Protein AF-0000000077519456 (afdb_homodimer)

InterPro domains:
  IPR002125 Cytidine and deoxycytidylate deaminase domain [PF00383] (2-98)
  IPR002125 Cytidine and deoxycytidylate deaminase domain [PS51747] (1-120)
  IPR016193 Cytidine deaminase-like [SSF53927] (2-122)

Radius of gyration: 18.39 Å; Cα contacts (8 Å, |Δi|>4): 772; chains: 2; bounding box: 43×50×37 Å

Solvent-accessible surface area (backbone atoms only — not comparable to full-atom values): 14910 Å² total; per-residue (Å²): 110,70,55,45,52,50,4,30,51,35,4,36,50,18,38,73,72,56,23,26,57,53,29,6,9,26,30,30,41,90,90,36,80,64,25,58,19,30,11,32,25,61,70,64,20,22,53,62,30,36,11,56,44,34,8,50,41,43,29,16,57,72,71,70,28,40,54,36,69,73,21,34,36,25,27,27,39,47,67,49,56,26,41,46,33,40,41,59,58,20,40,38,40,28,39,36,18,36,35,48,58,69,61,41,32,74,76,59,48,62,52,61,66,56,49,55,40,70,64,64,74,62,57,55,96,76,30,46,54,44,86,51,69,57,87,71,51,58,47,22,53,54,52,49,71,67,40,86,83,63,80,89,114,110,69,56,43,51,50,4,31,50,35,3,36,50,17,39,73,73,58,23,27,57,52,29,6,8,27,29,33,40,89,92,35,80,64,24,57,18,30,13,32,25,61,69,63,20,22,54,62,31,37,12,58,44,34,8,50,42,43,28,15,55,72,70,70,29,40,54,35,70,75,22,34,35,23,27,27,39,46,66,49,56,27,41,45,32,39,41,58,58,21,40,41,40,28,40,35,17,36,36,49,57,67,62,39,32,75,76,60,47,63,51,62,66,56,49,55,40,68,65,66,74,60,57,56,98,76,31,45,54,45,86,51,70,58,87,71,48,59,46,22,53,54,53,49,72,66,40,85,83,62,80,87,113

Nearest PDB structures (foldseek):
  1tiy-assembly1_A  TM=9.697E-01  e=4.147E-21  Bacillus subtilis
  5jfy-assembly1_B  TM=9.689E-01  e=1.616E-14  Brassica oleracea var. capitata
  7dbf-assembly1_D  TM=7.715E-01  e=8.989E-17  Arabidopsis thaliana
  7w1q-assembly1_D  TM=7.715E-01  e=1.636E-16  Arabidopsis thaliana
  7dqn-assembly1_A  TM=7.685E-01  e=2.608E-16  Arabidopsis thaliana

Foldseek 3Di:
DVQLVVQQVQLVVCVVVVQDHRKKKFKDAPRHTQFIFAQRCVVVVNPLRHRLLVNLVSSCVSVVHQADARMEMRMAEDDAPSSVVSCVSNVHPYYHYHHYLVVVVVVPDHRVVVVVCVVPPADDPVDHDDDDDDPPSCVVVVCQVPDPPDDDD/DVQLVVQQVQLVVCVVVVQDHRKKKFKDAPRHTQFIFAQRCVVVVNPLRHRLLVNLVSSCVSVVHQADARMEMEMAEDDAPSSVVSCVSNVHPYYHYHHYLVVVVVVPDHRVVVVVCVVPPADDPVDHDDDDDDPPSCVVVVCQVPDPPDDDD

pLDDT: mean 97.05, std 2.7, range [87.44, 98.94]

Secondary structure (DSSP, 8-state):
-HHHHHHHHHHHHHHHHTSSSS-EEEEEETTEEEEEEE--HHHHT-TT--HHHHHHHHHHHHHT-S--TTEEEEEEEPPPHHHHHHHHHTT-SEEEEEE-HHHHHHTT---HHHHHHHHS----SS-EEEE---TTTTHHHHHHHH-TT----/-HHHHHHHHHHHHHHHHTSSSS-EEEEEETTEEEEEEE--HHHHT-TT--HHHHHHHHHHHHHT-S--TTEEEEEEEPPPHHHHHHHHHTT-SEEEEEE-HHHHHHTT---HHHHHHHHS----SS-EEEE---TTTTHHHHHHHH-TT----

Organism: NCBI:txid2777116

Sequence (306 aa):
MEWMKMAVEEACKGVGCGDGGPFGAVVVKDGKVVATGHNMVLITNDPTAHAEVTAIRNACKVLGKFELVGCQLYTSCYPCPMCMGASLWARLDAIYYAATAQQAAEVGFDDAAFHQFLKDPKSDNLRKLEHLPVDNYLEPFQQWDKKADKIPYMEWMKMAVEEACKGVGCGDGGPFGAVVVKDGKVVATGHNMVLITNDPTAHAEVTAIRNACKVLGKFELVGCQLYTSCYPCPMCMGASLWARLDAIYYAATAQQAAEVGFDDAAFHQFLKDPKSDNLRKLEHLPVDNYLEPFQQWDKKADKIPY

Structure (mmCIF, N/CA/C/O backbone):
data_AF-0000000077519456-model_v1
#
loop_
_entity.id
_entity.type
_entity.pdbx_description
1 polymer 'CMP/dCMP-type deaminase domain-containing protein'
#
loop_
_atom_site.group_PDB
_atom_site.id
_atom_site.type_symbol
_atom_site.label_atom_id
_atom_site.label_alt_id
_atom_site.label_comp_id
_atom_site.label_asym_id
_atom_site.label_entity_id
_atom_site.label_seq_id
_atom_site.pdbx_PDB_ins_code
_atom_site.Cartn_x
_atom_site.Cartn_y
_atom_site.Cartn_z
_atom_site.occupancy
_atom_site.B_iso_or_equiv
_atom_site.auth_seq_id
_atom_site.auth_comp_id
_atom_site.auth_asym_id
_atom_site.auth_atom_id
_atom_site.pdbx_PDB_model_num
ATOM 1 N N . MET A 1 1 ? -13.523 20.781 8.062 1 87.44 1 MET A N 1
ATOM 2 C CA . MET A 1 1 ? -12.281 21.438 8.453 1 87.44 1 MET A CA 1
ATOM 3 C C . MET A 1 1 ? -11.703 20.797 9.711 1 87.44 1 MET A C 1
ATOM 5 O O . MET A 1 1 ? -10.492 20.594 9.797 1 87.44 1 MET A O 1
ATOM 9 N N . GLU A 1 2 ? -12.531 20.344 10.531 1 96 2 GLU A N 1
ATOM 10 C CA . GLU A 1 2 ? -12.086 19.812 11.812 1 96 2 GLU A CA 1
ATOM 11 C C . GLU A 1 2 ? -11.312 18.5 11.625 1 96 2 GLU A C 1
ATOM 13 O O . GLU A 1 2 ? -10.32 18.266 12.32 1 96 2 GLU A O 1
ATOM 18 N N . TRP A 1 3 ? -11.719 17.75 10.633 1 98.38 3 TRP A N 1
ATOM 19 C CA . TRP A 1 3 ? -11.086 16.438 10.453 1 98.38 3 TRP A CA 1
ATOM 20 C C . TRP A 1 3 ? -9.695 16.594 9.844 1 98.38 3 TRP A C 1
ATOM 22 O O . TRP A 1 3 ? -8.781 15.844 10.188 1 98.38 3 TRP A O 1
ATOM 32 N N . MET A 1 4 ? -9.57 17.609 8.961 1 98.75 4 MET A N 1
ATOM 33 C CA . MET A 1 4 ? -8.25 17.859 8.391 1 98.75 4 MET A CA 1
ATOM 34 C C . MET A 1 4 ? -7.289 18.375 9.461 1 98.75 4 MET A C 1
ATOM 36 O O . MET A 1 4 ? -6.113 18 9.477 1 98.75 4 MET A O 1
ATOM 40 N N . LYS A 1 5 ? -7.781 19.203 10.336 1 98.69 5 LYS A N 1
ATOM 41 C CA . LYS A 1 5 ? -6.949 19.656 11.445 1 98.69 5 LYS A CA 1
ATOM 42 C C . LYS A 1 5 ? -6.477 18.484 12.297 1 98.69 5 LYS A C 1
ATOM 44 O O . LYS A 1 5 ? -5.332 18.453 12.758 1 98.69 5 LYS A O 1
ATOM 49 N N . MET A 1 6 ? -7.379 17.516 12.484 1 98.75 6 MET A N 1
ATOM 50 C CA . MET A 1 6 ? -7.031 16.312 13.234 1 98.75 6 MET A CA 1
ATOM 51 C C . MET A 1 6 ? -5.941 15.516 12.523 1 98.75 6 MET A C 1
ATOM 53 O O . MET A 1 6 ? -5.035 14.977 13.164 1 98.75 6 MET A O 1
ATOM 57 N N . ALA A 1 7 ? -6.051 15.406 11.195 1 98.88 7 ALA A N 1
ATOM 58 C CA . ALA A 1 7 ? -5.023 14.727 10.414 1 98.88 7 ALA A CA 1
ATOM 59 C C . ALA A 1 7 ? -3.672 15.414 10.562 1 98.88 7 ALA A C 1
ATOM 61 O O . ALA A 1 7 ? -2.646 14.75 10.734 1 98.88 7 ALA A O 1
ATOM 62 N N . VAL A 1 8 ? -3.67 16.734 10.531 1 98.88 8 VAL A N 1
ATOM 63 C CA . VAL A 1 8 ? -2.449 17.531 10.664 1 98.88 8 VAL A CA 1
ATOM 64 C C . VAL A 1 8 ? -1.859 17.328 12.062 1 98.88 8 VAL A C 1
ATOM 66 O O . VAL A 1 8 ? -0.649 17.141 12.211 1 98.88 8 VAL A O 1
ATOM 69 N N . GLU A 1 9 ? -2.695 17.344 13.07 1 98.75 9 GLU A N 1
ATOM 70 C CA . GLU A 1 9 ? -2.242 17.109 14.438 1 98.75 9 GLU A CA 1
ATOM 71 C C . GLU A 1 9 ? -1.653 15.703 14.586 1 98.75 9 GLU A C 1
ATOM 73 O O . GLU A 1 9 ? -0.659 15.516 15.289 1 98.75 9 GLU A O 1
ATOM 78 N N . GLU A 1 10 ? -2.287 14.727 13.977 1 98.81 10 GLU A N 1
ATOM 79 C CA . GLU A 1 10 ? -1.785 13.352 13.984 1 98.81 10 GLU A CA 1
ATOM 80 C C . GLU A 1 10 ? -0.396 13.273 13.359 1 98.81 10 GLU A C 1
ATOM 82 O O . GLU A 1 10 ? 0.468 12.539 13.844 1 98.81 10 GLU A O 1
ATOM 87 N N . ALA A 1 11 ? -0.174 13.969 12.266 1 98.88 11 ALA A N 1
ATOM 88 C CA . ALA A 1 11 ? 1.136 14.031 11.617 1 98.88 11 ALA A CA 1
ATOM 89 C C . ALA A 1 11 ? 2.191 14.578 12.578 1 98.88 11 ALA A C 1
ATOM 91 O O . ALA A 1 11 ? 3.291 14.031 12.68 1 98.88 11 ALA A O 1
ATOM 92 N N . CYS A 1 12 ? 1.812 15.641 13.25 1 98.75 12 CYS A N 1
ATOM 93 C CA . CYS A 1 12 ? 2.727 16.25 14.203 1 98.75 12 CYS A CA 1
ATOM 94 C C . CYS A 1 12 ? 3.066 15.273 15.328 1 98.75 12 CYS A C 1
ATOM 96 O O . CYS A 1 12 ? 4.223 15.18 15.742 1 98.75 12 CYS A O 1
ATOM 98 N N . LYS A 1 13 ? 2.072 14.562 15.797 1 98.62 13 LYS A N 1
ATOM 99 C CA . LYS A 1 13 ? 2.281 13.555 16.844 1 98.62 13 LYS A CA 1
ATOM 100 C C . LYS A 1 13 ? 3.291 12.5 16.391 1 98.62 13 LYS A C 1
ATOM 102 O O . LYS A 1 13 ? 4.176 12.117 17.156 1 98.62 13 LYS A O 1
ATOM 107 N N . GLY A 1 14 ? 3.16 11.992 15.18 1 98.31 14 GLY A N 1
ATOM 108 C CA . GLY A 1 14 ? 4.074 10.992 14.641 1 98.31 14 GLY A CA 1
ATOM 109 C C . GLY A 1 14 ? 5.516 11.469 14.594 1 98.31 14 GLY A C 1
ATOM 110 O O . GLY A 1 14 ? 6.43 10.734 14.969 1 98.31 14 GLY A O 1
ATOM 111 N N . VAL A 1 15 ? 5.711 12.719 14.164 1 98.12 15 VAL A N 1
ATOM 112 C CA . VAL A 1 15 ? 7.047 13.305 14.125 1 98.12 15 VAL A CA 1
ATOM 113 C C . VAL A 1 15 ? 7.602 13.414 15.539 1 98.12 15 VAL A C 1
ATOM 115 O O . VAL A 1 15 ? 8.75 13.039 15.797 1 98.12 15 VAL A O 1
ATOM 118 N N . GLY A 1 16 ? 6.789 13.883 16.391 1 97.5 16 GLY A N 1
ATOM 119 C CA . GLY A 1 16 ? 7.211 14.102 17.766 1 97.5 16 GLY A CA 1
ATOM 120 C C . GLY A 1 16 ? 7.66 12.828 18.469 1 97.5 16 GLY A C 1
ATOM 121 O O . GLY A 1 16 ? 8.641 12.844 19.219 1 97.5 16 GLY A O 1
ATOM 122 N N . CYS A 1 17 ? 7.059 11.703 18.219 1 96.94 17 CYS A N 1
ATOM 123 C CA . CYS A 1 17 ? 7.359 10.445 18.891 1 96.94 17 CYS A CA 1
ATOM 124 C C . CYS A 1 17 ? 8.414 9.656 18.125 1 96.94 17 CYS A C 1
ATOM 126 O O . CYS A 1 17 ? 8.898 8.633 18.609 1 96.94 17 CYS A O 1
ATOM 128 N N . GLY A 1 18 ? 8.75 10.148 16.953 1 97.38 18 GLY A N 1
ATOM 129 C CA . GLY A 1 18 ? 9.789 9.492 16.172 1 97.38 18 GLY A CA 1
ATOM 130 C C . GLY A 1 18 ? 9.297 8.266 15.438 1 97.38 18 GLY A C 1
ATOM 131 O O . GLY A 1 18 ? 10.078 7.375 15.102 1 97.38 18 GLY A O 1
ATOM 132 N N . ASP A 1 19 ? 8.008 8.148 15.164 1 98.31 19 ASP A N 1
ATOM 133 C CA . ASP A 1 19 ? 7.41 6.969 14.555 1 98.31 19 ASP A CA 1
ATOM 134 C C . ASP A 1 19 ? 7.691 6.926 13.055 1 98.31 19 ASP A C 1
ATOM 136 O O . ASP A 1 19 ? 7.75 5.848 12.461 1 98.31 19 ASP A O 1
ATOM 140 N N . GLY A 1 20 ? 7.859 8.094 12.438 1 98 20 GLY A N 1
ATOM 141 C CA . GLY A 1 20 ? 8.07 8.172 11 1 98 20 GLY A CA 1
ATOM 142 C C . GLY A 1 20 ? 7.965 9.586 10.453 1 98 20 GLY A C 1
ATOM 143 O O . GLY A 1 20 ? 8.07 10.555 11.211 1 98 20 GLY A O 1
ATOM 144 N N . GLY A 1 21 ? 7.82 9.75 9.156 1 97.81 21 GLY A N 1
ATOM 145 C CA . GLY A 1 21 ? 7.742 11.039 8.484 1 97.81 21 GLY A CA 1
ATOM 146 C C . GLY A 1 21 ? 6.516 11.844 8.875 1 97.81 21 GLY A C 1
ATOM 147 O O . GLY A 1 21 ? 5.656 11.359 9.609 1 97.81 21 GLY A O 1
ATOM 148 N N . PRO A 1 22 ? 6.41 13.047 8.352 1 98.75 22 PRO A N 1
ATOM 149 C CA . PRO A 1 22 ? 5.445 14.047 8.82 1 98.75 22 PRO A CA 1
ATOM 150 C C . PRO A 1 22 ? 4.094 13.93 8.117 1 98.75 22 PRO A C 1
ATOM 152 O O . PRO A 1 22 ? 3.646 14.891 7.477 1 98.75 22 PRO A O 1
ATOM 155 N N . PHE A 1 23 ? 3.449 12.883 8.297 1 98.88 23 PHE A N 1
ATOM 156 C CA . PHE A 1 23 ? 2.18 12.633 7.625 1 98.88 23 PHE A CA 1
ATOM 157 C C . PHE A 1 23 ? 1.163 12.039 8.594 1 98.88 23 PHE A C 1
ATOM 159 O O . PHE A 1 23 ? 1.514 11.211 9.438 1 98.88 23 PHE A O 1
ATOM 166 N N . GLY A 1 24 ? -0.049 12.438 8.523 1 98.94 24 GLY A N 1
ATOM 167 C CA . GLY A 1 24 ? -1.173 11.953 9.312 1 98.94 24 GLY A CA 1
ATOM 168 C C . GLY A 1 24 ? -2.463 11.859 8.516 1 98.94 24 GLY A C 1
ATOM 169 O O . GLY A 1 24 ? -2.588 12.469 7.457 1 98.94 24 GLY A O 1
ATOM 170 N N . ALA A 1 25 ? -3.41 11.031 9.008 1 98.94 25 ALA A N 1
ATOM 171 C CA . ALA A 1 25 ? -4.672 10.82 8.297 1 98.94 25 ALA A CA 1
ATOM 172 C C . ALA A 1 25 ? -5.785 10.438 9.273 1 98.94 25 ALA A C 1
ATOM 174 O O . ALA A 1 25 ? -5.516 9.977 10.383 1 98.94 25 ALA A O 1
ATOM 175 N N . VAL A 1 26 ? -7.008 10.633 8.828 1 98.94 26 VAL A N 1
ATOM 176 C CA . VAL A 1 26 ? -8.211 10.32 9.594 1 98.94 26 VAL A CA 1
ATOM 177 C C . VAL A 1 26 ? -9.266 9.711 8.672 1 98.94 26 VAL A C 1
ATOM 179 O O . VAL A 1 26 ? -9.461 10.172 7.547 1 98.94 26 VAL A O 1
ATOM 182 N N . VAL A 1 27 ? -9.859 8.664 9.078 1 98.94 27 VAL A N 1
ATOM 183 C CA . VAL A 1 27 ? -11.008 8.086 8.383 1 98.94 27 VAL A CA 1
ATOM 184 C C . VAL A 1 27 ? -12.289 8.438 9.125 1 98.94 27 VAL A C 1
ATOM 186 O O . VAL A 1 27 ? -12.398 8.227 10.336 1 98.94 27 VAL A O 1
ATOM 189 N N . VAL A 1 28 ? -13.234 8.969 8.398 1 98.94 28 VAL A N 1
ATOM 190 C CA . VAL A 1 28 ? -14.484 9.438 8.969 1 98.94 28 VAL A CA 1
ATOM 191 C C . VAL A 1 28 ? -15.656 8.719 8.305 1 98.94 28 VAL A C 1
ATOM 193 O O . VAL A 1 28 ? -15.633 8.453 7.102 1 98.94 28 VAL A O 1
ATOM 196 N N . LYS A 1 29 ? -16.688 8.352 9.023 1 98.62 29 LYS A N 1
ATOM 197 C CA . LYS A 1 29 ? -17.953 7.785 8.539 1 98.62 29 LYS A CA 1
ATOM 198 C C . LYS A 1 29 ? -19.156 8.43 9.219 1 98.62 29 LYS A C 1
ATOM 200 O O . LYS A 1 29 ? -19.219 8.492 10.453 1 98.62 29 LYS A O 1
ATOM 205 N N . ASP A 1 30 ? -19.984 8.922 8.492 1 97.56 30 ASP A N 1
ATOM 206 C CA . ASP A 1 30 ? -21.219 9.5 9.008 1 97.56 30 ASP A CA 1
ATOM 207 C C . ASP A 1 30 ? -20.938 10.57 10.055 1 97.56 30 ASP A C 1
ATOM 209 O O . ASP A 1 30 ? -21.547 10.578 11.133 1 97.56 30 ASP A O 1
ATOM 213 N N . GLY A 1 31 ? -19.953 11.32 9.797 1 97.19 31 GLY A N 1
ATOM 214 C CA . GLY A 1 31 ? -19.641 12.461 10.633 1 97.19 31 GLY A CA 1
ATOM 215 C C . GLY A 1 31 ? -18.906 12.094 11.898 1 97.19 31 GLY A C 1
ATOM 216 O O . GLY A 1 31 ? -18.734 12.922 12.797 1 97.19 31 GLY A O 1
ATOM 217 N N . LYS A 1 32 ? -18.422 10.859 11.977 1 98.31 32 LYS A N 1
ATOM 218 C CA . LYS A 1 32 ? -17.672 10.398 13.148 1 98.31 32 LYS A CA 1
ATOM 219 C C . LYS A 1 32 ? -16.312 9.828 12.742 1 98.31 32 LYS A C 1
ATOM 221 O O . LYS A 1 32 ? -16.203 9.148 11.719 1 98.31 32 LYS A O 1
ATOM 226 N N . VAL A 1 33 ? -15.406 10.102 13.602 1 98.81 33 VAL A N 1
ATOM 227 C CA . VAL A 1 33 ? -14.086 9.523 13.375 1 98.81 33 VAL A CA 1
ATOM 228 C C . VAL A 1 33 ? -14.133 8.023 13.625 1 98.81 33 VAL A C 1
ATOM 230 O O . VAL A 1 33 ? -14.555 7.574 14.695 1 98.81 33 VAL A O 1
ATOM 233 N N . VAL A 1 34 ? -13.719 7.262 12.625 1 98.88 34 VAL A N 1
ATOM 234 C CA . VAL A 1 34 ? -13.602 5.816 12.789 1 98.88 34 VAL A CA 1
ATOM 235 C C . VAL A 1 34 ? -12.211 5.465 13.312 1 98.88 34 VAL A C 1
ATOM 237 O O . VAL A 1 34 ? -12.078 4.672 14.25 1 98.88 34 VAL A O 1
ATOM 240 N N . ALA A 1 35 ? -11.164 6.094 12.711 1 98.94 35 ALA A N 1
ATOM 241 C CA . ALA A 1 35 ? -9.789 5.836 13.117 1 98.94 35 ALA A CA 1
ATOM 242 C C . ALA A 1 35 ? -8.852 6.934 12.617 1 98.94 35 ALA A C 1
ATOM 244 O O . ALA A 1 35 ? -9.188 7.668 11.688 1 98.94 35 ALA A O 1
ATOM 245 N N . THR A 1 36 ? -7.762 7.074 13.242 1 98.88 36 THR A N 1
ATOM 246 C CA . THR A 1 36 ? -6.656 7.93 12.828 1 98.88 36 THR A CA 1
ATOM 247 C C . THR A 1 36 ? -5.398 7.098 12.578 1 98.88 36 THR A C 1
ATOM 249 O O . THR A 1 36 ? -5.336 5.926 12.961 1 98.88 36 THR A O 1
ATOM 252 N N . GLY A 1 37 ? -4.477 7.625 11.898 1 98.88 37 GLY A N 1
ATOM 253 C CA . GLY A 1 37 ? -3.166 7.031 11.672 1 98.88 37 GLY A CA 1
ATOM 254 C C . GLY A 1 37 ? -2.119 8.047 11.242 1 98.88 37 GLY A C 1
ATOM 255 O O . GLY A 1 37 ? -2.436 9.023 10.562 1 98.88 37 GLY A O 1
ATOM 256 N N . HIS A 1 38 ? -0.932 7.855 11.75 1 98.94 38 HIS A N 1
ATOM 257 C CA . HIS A 1 38 ? 0.209 8.609 11.234 1 98.94 38 HIS A CA 1
ATOM 258 C C . HIS A 1 38 ? 1.303 7.676 10.727 1 98.94 38 HIS A C 1
ATOM 260 O O . HIS A 1 38 ? 1.181 6.453 10.836 1 98.94 38 HIS A O 1
ATOM 266 N N . ASN A 1 39 ? 2.25 8.273 10.008 1 98.81 39 ASN A N 1
ATOM 267 C CA . ASN A 1 39 ? 3.359 7.5 9.461 1 98.81 39 ASN A CA 1
ATOM 268 C C . ASN A 1 39 ? 4.066 6.691 10.547 1 98.81 39 ASN A C 1
ATOM 270 O O . ASN A 1 39 ? 4.465 7.242 11.578 1 98.81 39 ASN A O 1
ATOM 274 N N . MET A 1 40 ? 4.199 5.383 10.305 1 98.81 40 MET A N 1
ATOM 275 C CA . MET A 1 40 ? 4.758 4.461 11.297 1 98.81 40 MET A CA 1
ATOM 276 C C . MET A 1 40 ? 5.977 3.736 10.734 1 98.81 40 MET A C 1
ATOM 278 O O . MET A 1 40 ? 6.41 2.725 11.289 1 98.81 40 MET A O 1
ATOM 282 N N . VAL A 1 41 ? 6.551 4.168 9.688 1 98.69 41 VAL A N 1
ATOM 283 C CA . VAL A 1 41 ? 7.586 3.479 8.922 1 98.69 41 VAL A CA 1
ATOM 284 C C . VAL A 1 41 ? 8.773 3.164 9.828 1 98.69 41 VAL A C 1
ATOM 286 O O . VAL A 1 41 ? 9.258 2.031 9.859 1 98.69 41 VAL A O 1
ATOM 289 N N . LEU A 1 42 ? 9.211 4.117 10.586 1 98.19 42 LEU A N 1
ATOM 290 C CA . LEU A 1 42 ? 10.453 3.967 11.336 1 98.19 42 LEU A CA 1
ATOM 291 C C . LEU A 1 42 ? 10.25 3.047 12.539 1 98.19 42 LEU A C 1
ATOM 293 O O . LEU A 1 42 ? 11.062 2.15 12.781 1 98.19 42 LEU A O 1
ATOM 297 N N . ILE A 1 43 ? 9.164 3.172 13.242 1 98.31 43 ILE A N 1
ATOM 298 C CA . ILE A 1 43 ? 8.984 2.424 14.484 1 98.31 43 ILE A CA 1
ATOM 299 C C . ILE A 1 43 ? 8.641 0.971 14.164 1 98.31 43 ILE A C 1
ATOM 301 O O . ILE A 1 43 ? 8.93 0.071 14.961 1 98.31 43 ILE A O 1
ATOM 305 N N . THR A 1 44 ? 8.07 0.675 12.984 1 98.44 44 THR A N 1
ATOM 306 C CA . THR A 1 44 ? 7.621 -0.679 12.68 1 98.44 44 THR A CA 1
ATOM 307 C C . THR A 1 44 ? 8.555 -1.347 11.68 1 98.44 44 THR A C 1
ATOM 309 O O . THR A 1 44 ? 8.383 -2.521 11.344 1 98.44 44 THR A O 1
ATOM 312 N N . ASN A 1 45 ? 9.523 -0.588 11.117 1 98.31 45 ASN A N 1
ATOM 313 C CA . ASN A 1 45 ? 10.344 -1.066 10 1 98.31 45 ASN A CA 1
ATOM 314 C C . ASN A 1 45 ? 9.477 -1.554 8.844 1 98.31 45 ASN A C 1
ATOM 316 O O . ASN A 1 45 ? 9.703 -2.643 8.312 1 98.31 45 ASN A O 1
ATOM 320 N N . ASP A 1 46 ? 8.445 -0.851 8.531 1 98.75 46 ASP A N 1
ATOM 321 C CA . ASP A 1 46 ? 7.488 -1.176 7.473 1 98.75 46 ASP A CA 1
ATOM 322 C C . ASP A 1 46 ? 7.359 -0.026 6.477 1 98.75 46 ASP A C 1
ATOM 324 O O . ASP A 1 46 ? 6.688 0.969 6.75 1 98.75 46 ASP A O 1
ATOM 328 N N . PRO A 1 47 ? 7.965 -0.156 5.305 1 98.69 47 PRO A N 1
ATOM 329 C CA . PRO A 1 47 ? 7.941 0.945 4.34 1 98.69 47 PRO A CA 1
ATOM 330 C C . PRO A 1 47 ? 6.535 1.24 3.818 1 98.69 47 PRO A C 1
ATOM 332 O O . PRO A 1 47 ? 6.32 2.252 3.146 1 98.69 47 PRO A O 1
ATOM 335 N N . THR A 1 48 ? 5.535 0.39 4.176 1 98.75 48 THR A N 1
ATOM 336 C CA . THR A 1 48 ? 4.18 0.589 3.68 1 98.75 48 THR A CA 1
ATOM 337 C C . THR A 1 48 ? 3.32 1.303 4.719 1 98.75 48 THR A C 1
ATOM 339 O O . THR A 1 48 ? 2.199 1.724 4.426 1 98.75 48 THR A O 1
ATOM 342 N N . ALA A 1 49 ? 3.854 1.485 5.898 1 98.81 49 ALA A N 1
ATOM 343 C CA . ALA A 1 49 ? 3.051 2.016 7 1 98.81 49 ALA A CA 1
ATOM 344 C C . ALA A 1 49 ? 2.977 3.539 6.938 1 98.81 49 ALA A C 1
ATOM 346 O O . ALA A 1 49 ? 3.273 4.223 7.922 1 98.81 49 ALA A O 1
ATOM 347 N N . HIS A 1 50 ? 2.596 4.027 5.773 1 98.88 50 HIS A N 1
ATOM 348 C CA . HIS A 1 50 ? 2.291 5.449 5.633 1 98.88 50 HIS A CA 1
ATOM 349 C C . HIS A 1 50 ? 1.035 5.82 6.414 1 98.88 50 HIS A C 1
ATOM 351 O O . HIS A 1 50 ? 0.282 4.941 6.844 1 98.88 50 HIS A O 1
ATOM 357 N N . ALA A 1 51 ? 0.833 7.086 6.586 1 98.94 51 ALA A N 1
ATOM 358 C CA . ALA A 1 51 ? -0.277 7.586 7.395 1 98.94 51 ALA A CA 1
ATOM 359 C C . ALA A 1 51 ? -1.612 7.062 6.871 1 98.94 51 ALA A C 1
ATOM 361 O O . ALA A 1 51 ? -2.441 6.582 7.648 1 98.94 51 ALA A O 1
ATOM 362 N N . GLU A 1 52 ? -1.86 7.172 5.52 1 98.94 52 GLU A N 1
ATOM 363 C CA . GLU A 1 52 ? -3.115 6.73 4.918 1 98.94 52 GLU A CA 1
ATOM 364 C C . GLU A 1 52 ? -3.318 5.23 5.105 1 98.94 52 GLU A C 1
ATOM 366 O O . GLU A 1 52 ? -4.406 4.789 5.48 1 98.94 52 GLU A O 1
ATOM 371 N N . VAL A 1 53 ? -2.26 4.453 4.855 1 98.94 53 VAL A N 1
ATOM 372 C CA . VAL A 1 53 ? -2.324 3.006 5.008 1 98.94 53 VAL A CA 1
ATOM 373 C C . VAL A 1 53 ? -2.633 2.654 6.461 1 98.94 53 VAL A C 1
ATOM 375 O O . VAL A 1 53 ? -3.5 1.82 6.734 1 98.94 53 VAL A O 1
ATOM 378 N N . THR A 1 54 ? -1.961 3.307 7.379 1 98.94 54 THR A N 1
ATOM 379 C CA . THR A 1 54 ? -2.172 3.072 8.805 1 98.94 54 THR A CA 1
ATOM 380 C C . THR A 1 54 ? -3.609 3.396 9.195 1 98.94 54 THR A C 1
ATOM 382 O O . THR A 1 54 ? -4.262 2.609 9.891 1 98.94 54 THR A O 1
ATOM 385 N N . ALA A 1 55 ? -4.121 4.523 8.797 1 98.94 55 ALA A N 1
ATOM 386 C CA . ALA A 1 55 ? -5.488 4.926 9.117 1 98.94 55 ALA A CA 1
ATOM 387 C C . ALA A 1 55 ? -6.5 3.949 8.531 1 98.94 55 ALA A C 1
ATOM 389 O O . ALA A 1 55 ? -7.48 3.59 9.188 1 98.94 55 ALA A O 1
ATOM 390 N N . ILE A 1 56 ? -6.27 3.535 7.297 1 98.94 56 ILE A N 1
ATOM 391 C CA . ILE A 1 56 ? -7.156 2.596 6.617 1 98.94 56 ILE A CA 1
ATOM 392 C C . ILE A 1 56 ? -7.176 1.269 7.375 1 98.94 56 ILE A C 1
ATOM 394 O O . ILE A 1 56 ? -8.242 0.727 7.66 1 98.94 56 ILE A O 1
ATOM 398 N N . ARG A 1 57 ? -5.988 0.748 7.738 1 98.88 57 ARG A N 1
ATOM 399 C CA . ARG A 1 57 ? -5.895 -0.507 8.477 1 98.88 57 ARG A CA 1
ATOM 400 C C . ARG A 1 57 ? -6.609 -0.404 9.82 1 98.88 57 ARG A C 1
ATOM 402 O O . ARG A 1 57 ? -7.355 -1.307 10.203 1 98.88 57 ARG A O 1
ATOM 409 N N . ASN A 1 58 ? -6.402 0.684 10.484 1 98.94 58 ASN A N 1
ATOM 410 C CA . ASN A 1 58 ? -7.051 0.9 11.773 1 98.94 58 ASN A CA 1
ATOM 411 C C . ASN A 1 58 ? -8.57 0.959 11.633 1 98.94 58 ASN A C 1
ATOM 413 O O . ASN A 1 58 ? -9.297 0.383 12.445 1 98.94 58 ASN A O 1
ATOM 417 N N . ALA A 1 59 ? -9.07 1.656 10.633 1 98.94 59 ALA A N 1
ATOM 418 C CA . ALA A 1 59 ? -10.508 1.785 10.414 1 98.94 59 ALA A CA 1
ATOM 419 C C . ALA A 1 59 ? -11.133 0.432 10.086 1 98.94 59 ALA A C 1
ATOM 421 O O . ALA A 1 59 ? -12.203 0.099 10.602 1 98.94 59 ALA A O 1
ATOM 422 N N . CYS A 1 60 ? -10.461 -0.339 9.234 1 98.88 60 CYS A N 1
ATOM 423 C CA . CYS A 1 60 ? -10.945 -1.665 8.875 1 98.88 60 CYS A CA 1
ATOM 424 C C . CYS A 1 60 ? -11.023 -2.57 10.094 1 98.88 60 CYS A C 1
ATOM 426 O O . CYS A 1 60 ? -11.969 -3.352 10.242 1 98.88 60 CYS A O 1
ATOM 428 N N . LYS A 1 61 ? -10 -2.432 10.945 1 98.62 61 LYS A N 1
ATOM 429 C CA . LYS A 1 61 ? -10 -3.201 12.18 1 98.62 61 LYS A CA 1
ATOM 430 C C . LYS A 1 61 ? -11.195 -2.83 13.062 1 98.62 61 LYS A C 1
ATOM 432 O O . LYS A 1 61 ? -11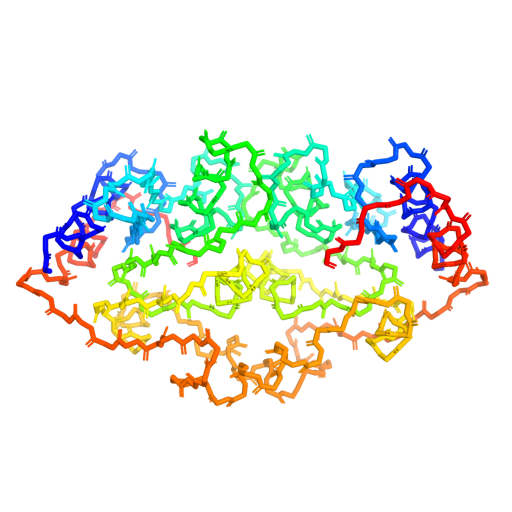.859 -3.705 13.617 1 98.62 61 LYS A O 1
ATOM 437 N N . VAL A 1 62 ? -11.461 -1.592 13.211 1 98.75 62 VAL A N 1
ATOM 438 C CA . VAL A 1 62 ? -12.547 -1.09 14.039 1 98.75 62 VAL A CA 1
ATOM 439 C C . VAL A 1 62 ? -13.891 -1.572 13.484 1 98.75 62 VAL A C 1
ATOM 441 O O . VAL A 1 62 ? -14.758 -2.008 14.242 1 98.75 62 VAL A O 1
ATOM 444 N N . LEU A 1 63 ? -14.055 -1.534 12.172 1 98.44 63 LEU A N 1
ATOM 445 C CA . LEU A 1 63 ? -15.344 -1.819 11.539 1 98.44 63 LEU A CA 1
ATOM 446 C C . LEU A 1 63 ? -15.508 -3.314 11.289 1 98.44 63 LEU A C 1
ATOM 448 O O . LEU A 1 63 ? -16.609 -3.785 11.023 1 98.44 63 LEU A O 1
ATOM 452 N N . GLY A 1 64 ? -14.414 -4.035 11.32 1 98.31 64 GLY A N 1
ATOM 453 C CA . GLY A 1 64 ? -14.453 -5.465 11.07 1 98.31 64 GLY A CA 1
ATOM 454 C C . GLY A 1 64 ? -14.703 -5.812 9.617 1 98.31 64 GLY A C 1
ATOM 455 O O . GLY A 1 64 ? -15.414 -6.777 9.312 1 98.31 64 GLY A O 1
ATOM 456 N N . LYS A 1 65 ? -14.211 -4.953 8.711 1 97.69 65 LYS A N 1
ATOM 457 C CA . LYS A 1 65 ? -14.383 -5.117 7.273 1 97.69 65 LYS A CA 1
ATOM 458 C C . LYS A 1 65 ? -13.086 -4.8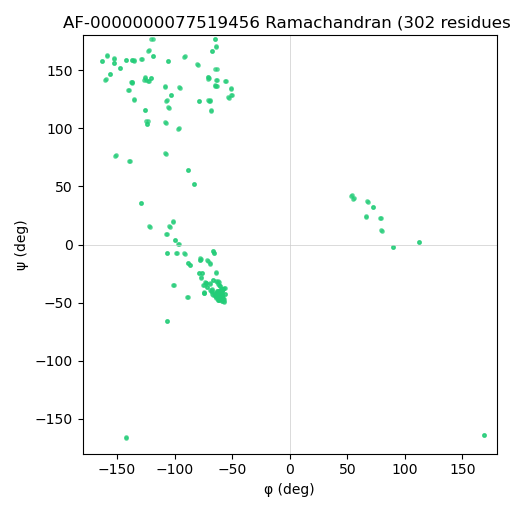12 6.527 1 97.69 65 LYS A C 1
ATOM 460 O O . LYS A 1 65 ? -12.219 -4.109 7.043 1 97.69 65 LYS A O 1
ATOM 465 N N . PHE A 1 66 ? -12.977 -5.316 5.324 1 98.12 66 PHE A N 1
ATOM 466 C CA . PHE A 1 66 ? -11.797 -5.039 4.516 1 98.12 66 PHE A CA 1
ATOM 467 C C . PHE A 1 66 ? -12.078 -3.939 3.502 1 98.12 66 PHE A C 1
ATOM 469 O O . PHE A 1 66 ? -11.266 -3.684 2.611 1 98.12 66 PHE A O 1
ATOM 476 N N . GLU A 1 67 ? -13.227 -3.354 3.531 1 97.88 67 GLU A N 1
ATOM 477 C CA . GLU A 1 67 ? -13.602 -2.209 2.707 1 97.88 67 GLU A CA 1
ATOM 478 C C . GLU A 1 67 ? -14.164 -1.077 3.559 1 97.88 67 GLU A C 1
ATOM 480 O O . GLU A 1 67 ? -14.656 -1.312 4.664 1 97.88 67 GLU A O 1
ATOM 485 N N . LEU A 1 68 ? -14.156 0.105 3.059 1 98.62 68 LEU A N 1
ATOM 486 C CA . LEU A 1 68 ? -14.555 1.294 3.809 1 98.62 68 LEU A CA 1
ATOM 487 C C . LEU A 1 68 ? -15.578 2.113 3.031 1 98.62 68 LEU A C 1
ATOM 489 O O . LEU A 1 68 ? -15.531 3.344 3.039 1 98.62 68 LEU A O 1
ATOM 493 N N . VAL A 1 69 ? -16.438 1.439 2.324 1 97.81 69 VAL A N 1
ATOM 494 C CA . VAL A 1 69 ? -17.531 2.107 1.619 1 97.81 69 VAL A CA 1
ATOM 495 C C . VAL A 1 69 ? -18.281 3.027 2.58 1 97.81 69 VAL A C 1
ATOM 497 O O . VAL A 1 69 ? -18.578 2.645 3.713 1 97.81 69 VAL A O 1
ATOM 500 N N . GLY A 1 70 ? -18.562 4.199 2.195 1 98.31 70 GLY A N 1
ATOM 501 C CA . GLY A 1 70 ? -19.266 5.152 3.035 1 98.31 70 GLY A CA 1
ATOM 502 C C . GLY A 1 70 ? -18.344 6 3.889 1 98.31 70 GLY A C 1
ATOM 503 O O . GLY A 1 70 ? -18.797 6.918 4.574 1 98.31 70 GLY A O 1
ATOM 504 N N . CYS A 1 71 ? -17.047 5.75 3.801 1 98.81 71 CYS A N 1
ATOM 505 C CA . CYS A 1 71 ? -16.078 6.477 4.613 1 98.81 71 CYS A CA 1
ATOM 506 C C . CYS A 1 71 ? -15.32 7.492 3.77 1 98.81 71 CYS A C 1
ATOM 508 O O . CYS A 1 71 ? -15.25 7.363 2.547 1 98.81 71 CYS A O 1
ATOM 510 N N . GLN A 1 72 ? -14.766 8.492 4.441 1 98.81 72 GLN A N 1
ATOM 511 C CA . GLN A 1 72 ? -13.914 9.523 3.867 1 98.81 72 GLN A CA 1
ATOM 512 C C . GLN A 1 72 ? -12.539 9.531 4.527 1 98.81 72 GLN A C 1
ATOM 514 O O . GLN A 1 72 ? -12.422 9.344 5.738 1 98.81 72 GLN A O 1
ATOM 519 N N . LEU A 1 73 ? -11.586 9.789 3.686 1 98.94 73 LEU A N 1
ATOM 520 C CA . LEU A 1 73 ? -10.219 9.922 4.18 1 98.94 73 LEU A CA 1
ATOM 521 C C . LEU A 1 73 ? -9.773 11.375 4.16 1 98.94 73 LEU A C 1
ATOM 523 O O . LEU A 1 73 ? -9.891 12.055 3.137 1 98.94 73 LEU A O 1
ATOM 527 N N . TYR A 1 74 ? -9.375 11.867 5.25 1 98.94 74 TYR A N 1
ATOM 528 C CA . TYR A 1 74 ? -8.656 13.133 5.359 1 98.94 74 TYR A CA 1
ATOM 529 C C . TYR A 1 74 ? -7.176 12.898 5.625 1 98.94 74 TYR A C 1
ATOM 531 O O . TYR A 1 74 ? -6.809 12.289 6.633 1 98.94 74 TYR A O 1
ATOM 539 N N . THR A 1 75 ? -6.328 13.312 4.754 1 98.94 75 THR A N 1
ATOM 540 C CA . THR A 1 75 ? -4.895 13.094 4.887 1 98.94 75 THR A CA 1
ATOM 541 C C . THR A 1 75 ? -4.133 14.414 4.801 1 98.94 75 THR A C 1
ATOM 543 O O . THR A 1 75 ? -4.492 15.297 4.02 1 98.94 75 THR A O 1
ATOM 546 N N . SER A 1 76 ? -3.104 14.578 5.582 1 98.88 76 SER A N 1
ATOM 547 C CA . SER A 1 76 ? -2.404 15.852 5.746 1 98.88 76 SER A CA 1
ATOM 548 C C . SER A 1 76 ? -1.65 16.234 4.477 1 98.88 76 SER A C 1
ATOM 550 O O . SER A 1 76 ? -1.246 17.391 4.312 1 98.88 76 SER A O 1
ATOM 552 N N . CYS A 1 77 ? -1.456 15.258 3.584 1 98.75 77 CYS A N 1
ATOM 553 C CA . CYS A 1 77 ? -0.707 15.5 2.355 1 98.75 77 CYS A CA 1
ATOM 554 C C . CYS A 1 77 ? -1.247 14.648 1.214 1 98.75 77 CYS A C 1
ATOM 556 O O . CYS A 1 77 ? -1.793 13.562 1.444 1 98.75 77 CYS A O 1
ATOM 558 N N . TYR A 1 78 ? -1.111 15.109 -0.007 1 98.56 78 TYR A N 1
ATOM 559 C CA . TYR A 1 78 ? -1.514 14.352 -1.187 1 98.56 78 TYR A CA 1
ATOM 560 C C . TYR A 1 78 ? -0.932 12.938 -1.156 1 98.56 78 TYR A C 1
ATOM 562 O O . TYR A 1 78 ? 0.271 12.766 -0.953 1 98.56 78 TYR A O 1
ATOM 570 N N . PRO A 1 79 ? -1.76 11.922 -1.34 1 98.44 79 PRO A N 1
ATOM 571 C CA . PRO A 1 79 ? -1.299 10.539 -1.213 1 98.44 79 PRO A CA 1
ATOM 572 C C . PRO A 1 79 ? -0.268 10.156 -2.273 1 98.44 79 PRO A C 1
ATOM 574 O O . PRO A 1 79 ? -0.42 10.523 -3.443 1 98.44 79 PRO A O 1
ATOM 577 N N . CYS A 1 80 ? 0.78 9.469 -1.889 1 98.06 80 CYS A N 1
ATOM 578 C CA . CYS A 1 80 ? 1.678 8.844 -2.854 1 98.06 80 CYS A CA 1
ATOM 579 C C . CYS A 1 80 ? 0.954 7.766 -3.654 1 98.06 80 CYS A C 1
ATOM 581 O O . CYS A 1 80 ? -0.171 7.391 -3.32 1 98.06 80 CYS A O 1
ATOM 583 N N . PRO A 1 81 ? 1.544 7.23 -4.695 1 97.25 81 PRO A N 1
ATOM 584 C CA . PRO A 1 81 ? 0.839 6.227 -5.492 1 97.25 81 PRO A CA 1
ATOM 585 C C . PRO A 1 81 ? 0.408 5.016 -4.672 1 97.25 81 PRO A C 1
ATOM 587 O O . PRO A 1 81 ? -0.683 4.477 -4.879 1 97.25 81 PRO A O 1
ATOM 590 N N . MET A 1 82 ? 1.223 4.555 -3.738 1 98.44 82 MET A N 1
ATOM 591 C CA . MET A 1 82 ? 0.873 3.43 -2.875 1 98.44 82 MET A CA 1
ATOM 592 C C . MET A 1 82 ? -0.396 3.727 -2.084 1 98.44 82 MET A C 1
ATOM 594 O O . MET A 1 82 ? -1.325 2.916 -2.066 1 98.44 82 MET A O 1
ATOM 598 N N . CYS A 1 83 ? -0.433 4.852 -1.494 1 98.81 83 CYS A N 1
ATOM 599 C CA . CYS A 1 83 ? -1.546 5.215 -0.623 1 98.81 83 CYS A CA 1
ATOM 600 C C . CYS A 1 83 ? -2.805 5.492 -1.435 1 98.81 83 CYS A C 1
ATOM 602 O O . CYS A 1 83 ? -3.916 5.223 -0.976 1 98.81 83 CYS A O 1
ATOM 604 N N . MET A 1 84 ? -2.598 6.098 -2.615 1 98.31 84 MET A N 1
ATOM 605 C CA . MET A 1 84 ? -3.752 6.262 -3.494 1 98.31 84 MET A CA 1
ATOM 606 C C . MET A 1 84 ? -4.348 4.91 -3.871 1 98.31 84 MET A C 1
ATOM 608 O O . MET A 1 84 ? -5.562 4.719 -3.793 1 98.31 84 MET A O 1
ATOM 612 N N . GLY A 1 85 ? -3.471 3.984 -4.27 1 98 85 GLY A N 1
ATOM 613 C CA . GLY A 1 85 ? -3.932 2.631 -4.539 1 98 85 GLY A CA 1
ATOM 614 C C . GLY A 1 85 ? -4.637 1.993 -3.359 1 98 85 GLY A C 1
ATOM 615 O O . GLY A 1 85 ? -5.676 1.349 -3.523 1 98 85 GLY A O 1
ATOM 616 N N . ALA A 1 86 ? -4.102 2.168 -2.143 1 98.75 86 ALA A N 1
ATOM 617 C CA . ALA A 1 86 ? -4.707 1.644 -0.92 1 98.75 86 ALA A CA 1
ATOM 618 C C . ALA A 1 86 ? -6.113 2.207 -0.719 1 98.75 86 ALA A C 1
ATOM 620 O O . ALA A 1 86 ? -7.031 1.48 -0.333 1 98.75 86 ALA A O 1
ATOM 621 N N . SER A 1 87 ? -6.258 3.49 -0.974 1 98.69 87 SER A N 1
ATOM 622 C CA . SER A 1 87 ? -7.547 4.156 -0.82 1 98.69 87 SER A CA 1
ATOM 623 C C . SER A 1 87 ? -8.586 3.582 -1.781 1 98.69 87 SER A C 1
ATOM 625 O O . SER A 1 87 ? -9.758 3.434 -1.424 1 98.69 87 SER A O 1
ATOM 627 N N . LEU A 1 88 ? -8.117 3.305 -3.02 1 97.62 88 LEU A N 1
ATOM 628 C CA . LEU A 1 88 ? -9.008 2.74 -4.027 1 97.62 88 LEU A CA 1
ATOM 629 C C . LEU A 1 88 ? -9.445 1.332 -3.639 1 97.62 88 LEU A C 1
ATOM 631 O O . LEU A 1 88 ? -10.633 1.007 -3.697 1 97.62 88 LEU A O 1
ATOM 635 N N . TRP A 1 89 ? -8.5 0.523 -3.156 1 97.62 89 TRP A N 1
ATOM 636 C CA . TRP A 1 89 ? -8.812 -0.845 -2.758 1 97.62 89 TRP A CA 1
ATOM 637 C C . TRP A 1 89 ? -9.727 -0.86 -1.538 1 97.62 89 TRP A C 1
ATOM 639 O O . TRP A 1 89 ? -10.562 -1.756 -1.391 1 97.62 89 TRP A O 1
ATOM 649 N N . ALA A 1 90 ? -9.602 0.156 -0.69 1 98.38 90 ALA A N 1
ATOM 650 C CA . ALA A 1 90 ? -10.43 0.263 0.508 1 98.38 90 ALA A CA 1
ATOM 651 C C . ALA A 1 90 ? -11.828 0.772 0.167 1 98.38 90 ALA A C 1
ATOM 653 O O . ALA A 1 90 ? -12.727 0.733 1.005 1 98.38 90 ALA A O 1
ATOM 654 N N . ARG A 1 91 ? -11.992 1.288 -1.045 1 97.5 91 ARG A N 1
ATOM 655 C CA . ARG A 1 91 ? -13.273 1.767 -1.57 1 97.5 91 ARG A CA 1
ATOM 656 C C . ARG A 1 91 ? -13.734 3.014 -0.826 1 97.5 91 ARG A C 1
ATOM 658 O O . ARG A 1 91 ? -14.93 3.162 -0.538 1 97.5 91 ARG A O 1
ATOM 665 N N . LEU A 1 92 ? -12.812 3.869 -0.466 1 98.5 92 LEU A N 1
ATOM 666 C CA . LEU A 1 92 ? -13.164 5.133 0.17 1 98.5 92 LEU A CA 1
ATOM 667 C C . LEU A 1 92 ? -13.992 6.004 -0.773 1 98.5 92 LEU A C 1
ATOM 669 O O . LEU A 1 92 ? -13.68 6.102 -1.963 1 98.5 92 LEU A O 1
ATOM 673 N N . ASP A 1 93 ? -14.977 6.703 -0.276 1 98.31 93 ASP A N 1
ATOM 674 C CA . ASP A 1 93 ? -15.867 7.539 -1.076 1 98.31 93 ASP A CA 1
ATOM 675 C C . ASP A 1 93 ? -15.211 8.875 -1.422 1 98.31 93 ASP A C 1
ATOM 677 O O . ASP A 1 93 ? -15.617 9.547 -2.371 1 98.31 93 ASP A O 1
ATOM 681 N N . ALA A 1 94 ? -14.25 9.219 -0.55 1 98.69 94 ALA A N 1
ATOM 682 C CA . ALA A 1 94 ? -13.625 10.531 -0.734 1 98.69 94 ALA A CA 1
ATOM 683 C C . ALA A 1 94 ? -12.234 10.57 -0.105 1 98.69 94 ALA A C 1
ATOM 685 O O . ALA A 1 94 ? -11.992 9.93 0.92 1 98.69 94 ALA A O 1
ATOM 686 N N . ILE A 1 95 ? -11.375 11.32 -0.737 1 98.81 95 ILE A N 1
ATOM 687 C CA . ILE A 1 95 ? -10.047 11.656 -0.24 1 98.81 95 ILE A CA 1
ATOM 688 C C . ILE A 1 95 ? -9.867 13.172 -0.225 1 98.81 95 ILE A C 1
ATOM 690 O O . ILE A 1 95 ? -9.938 13.82 -1.271 1 98.81 95 ILE A O 1
ATOM 694 N N . TYR A 1 96 ? -9.703 13.703 0.921 1 98.88 96 TYR A N 1
ATOM 695 C CA . TYR A 1 96 ? -9.367 15.109 1.118 1 98.88 96 TYR A CA 1
ATOM 696 C C . TYR A 1 96 ? -7.93 15.266 1.599 1 98.88 96 TYR A C 1
ATOM 698 O O . TYR A 1 96 ? -7.477 14.523 2.477 1 98.88 96 TYR A O 1
ATOM 706 N N . TYR A 1 97 ? -7.199 16.203 1.036 1 98.88 97 TYR A N 1
ATOM 707 C CA . TYR A 1 97 ? -5.805 16.375 1.435 1 98.88 97 TYR A CA 1
ATOM 708 C C . TYR A 1 97 ? -5.469 17.844 1.643 1 98.88 97 TYR A C 1
ATOM 710 O O . TYR A 1 97 ? -6.125 18.719 1.078 1 98.88 97 TYR A O 1
ATOM 718 N N . ALA A 1 98 ? -4.426 18.109 2.41 1 98.81 98 ALA A N 1
ATOM 719 C CA . ALA A 1 98 ? -4.051 19.484 2.711 1 98.81 98 ALA A CA 1
ATOM 720 C C . ALA A 1 98 ? -2.797 19.891 1.941 1 98.81 98 ALA A C 1
ATOM 722 O O . ALA A 1 98 ? -2.873 20.688 0.993 1 98.81 98 ALA A O 1
ATOM 723 N N . ALA A 1 99 ? -1.671 19.312 2.215 1 98.69 99 ALA A N 1
ATOM 724 C CA . ALA A 1 99 ? -0.425 19.672 1.538 1 98.69 99 ALA A CA 1
ATOM 725 C C . ALA A 1 99 ? -0.342 19 0.165 1 98.69 99 ALA A C 1
ATOM 727 O O . ALA A 1 99 ? -0.953 17.969 -0.065 1 98.69 99 ALA A O 1
ATOM 728 N N . THR A 1 100 ? 0.415 19.594 -0.733 1 97.75 100 THR A N 1
ATOM 729 C CA . THR A 1 100 ? 0.606 19.062 -2.076 1 97.75 100 THR A CA 1
ATOM 730 C C . THR A 1 100 ? 1.833 18.156 -2.129 1 97.75 100 THR A C 1
ATOM 732 O O . THR A 1 100 ? 2.67 18.188 -1.225 1 97.75 100 THR A O 1
ATOM 735 N N . ALA A 1 101 ? 1.859 17.328 -3.188 1 96.12 101 ALA A N 1
ATOM 736 C CA . ALA A 1 101 ? 3.027 16.484 -3.418 1 96.12 101 ALA A CA 1
ATOM 737 C C . ALA A 1 101 ? 4.293 17.328 -3.561 1 96.12 101 ALA A C 1
ATOM 739 O O . ALA A 1 101 ? 5.371 16.906 -3.125 1 96.12 101 ALA A O 1
ATOM 740 N N . GLN A 1 102 ? 4.223 18.469 -4.203 1 95.94 102 GLN A N 1
ATOM 741 C CA . GLN A 1 102 ? 5.359 19.359 -4.379 1 95.94 102 GLN A CA 1
ATOM 742 C C . GLN A 1 102 ? 5.891 19.844 -3.035 1 95.94 102 GLN A C 1
ATOM 744 O O . GLN A 1 102 ? 7.105 19.906 -2.828 1 95.94 102 GLN A O 1
ATOM 749 N N . GLN A 1 103 ? 5.031 20.156 -2.154 1 96.75 103 GLN A N 1
ATOM 750 C CA . GLN A 1 103 ? 5.434 20.625 -0.832 1 96.75 103 GLN A CA 1
ATOM 751 C C . GLN A 1 103 ? 6.102 19.5 -0.033 1 96.75 103 GLN A C 1
ATOM 753 O O . GLN A 1 103 ? 7.043 19.75 0.725 1 96.75 103 GLN A O 1
ATOM 758 N N . ALA A 1 104 ? 5.562 18.281 -0.137 1 95.81 104 ALA A N 1
ATOM 759 C CA . ALA A 1 104 ? 6.215 17.141 0.489 1 95.81 104 ALA A CA 1
ATOM 760 C C . ALA A 1 104 ? 7.625 16.938 -0.054 1 95.81 104 ALA A C 1
ATOM 762 O O . ALA A 1 104 ? 8.547 16.625 0.7 1 95.81 104 ALA A O 1
ATOM 763 N N . ALA A 1 105 ? 7.805 17.125 -1.355 1 94.56 105 ALA A N 1
ATOM 764 C CA . ALA A 1 105 ? 9.109 16.969 -2.002 1 94.56 105 ALA A CA 1
ATOM 765 C C . ALA A 1 105 ? 10.109 17.984 -1.45 1 94.56 105 ALA A C 1
ATOM 767 O O . ALA A 1 105 ? 11.297 17.688 -1.327 1 94.56 105 ALA A O 1
ATOM 768 N N . GLU A 1 106 ? 9.68 19.125 -1.119 1 93.5 106 GLU A N 1
ATOM 769 C CA . GLU A 1 106 ? 10.531 20.188 -0.613 1 93.5 106 GLU A CA 1
ATOM 770 C C . GLU A 1 106 ? 11.156 19.812 0.725 1 93.5 106 GLU A C 1
ATOM 772 O O . GLU A 1 106 ? 12.219 20.328 1.092 1 93.5 106 GLU A O 1
ATOM 777 N N . VAL A 1 107 ? 10.523 18.906 1.435 1 92 107 VAL A N 1
ATOM 778 C CA . VAL A 1 107 ? 11.07 18.516 2.732 1 92 107 VAL A CA 1
ATOM 779 C C . VAL A 1 107 ? 11.672 17.125 2.645 1 92 107 VAL A C 1
ATOM 781 O O . VAL A 1 107 ? 11.875 16.453 3.666 1 92 107 VAL A O 1
ATOM 784 N N . GLY A 1 108 ? 11.82 16.516 1.45 1 91.12 108 GLY A N 1
ATOM 785 C CA . GLY A 1 108 ? 12.609 15.312 1.272 1 91.12 108 GLY A CA 1
ATOM 786 C C . GLY A 1 108 ? 11.773 14.102 0.922 1 91.12 108 GLY A C 1
ATOM 787 O O . GLY A 1 108 ? 12.297 12.992 0.801 1 91.12 108 GLY A O 1
ATOM 788 N N . PHE A 1 109 ? 10.484 14.289 0.781 1 92.38 109 PHE A N 1
ATOM 789 C CA . PHE A 1 109 ? 9.617 13.18 0.405 1 92.38 109 PHE A CA 1
ATOM 790 C C . PHE A 1 109 ? 9.125 13.336 -1.028 1 92.38 109 PHE A C 1
ATOM 792 O O . PHE A 1 109 ? 7.969 13.703 -1.256 1 92.38 109 PHE A O 1
ATOM 799 N N . ASP A 1 110 ? 10 12.992 -1.883 1 89.44 110 ASP A N 1
ATOM 800 C CA . ASP A 1 110 ? 9.734 13.18 -3.307 1 89.44 110 ASP A CA 1
ATOM 801 C C . ASP A 1 110 ? 9.219 11.891 -3.943 1 89.44 110 ASP A C 1
ATOM 803 O O . ASP A 1 110 ? 10.008 11.031 -4.348 1 89.44 110 ASP A O 1
ATOM 807 N N . ASP A 1 111 ? 7.926 11.914 -4.066 1 89.56 111 ASP A N 1
ATOM 808 C CA . ASP A 1 111 ? 7.352 10.727 -4.695 1 89.56 111 ASP A CA 1
ATOM 809 C C . ASP A 1 111 ? 6.945 11.008 -6.141 1 89.56 111 ASP A C 1
ATOM 811 O O . ASP A 1 111 ? 6.176 10.25 -6.734 1 89.56 111 ASP A O 1
ATOM 815 N N . ALA A 1 112 ? 7.465 12.117 -6.633 1 90.81 112 ALA A N 1
ATOM 816 C CA . ALA A 1 112 ? 7.188 12.445 -8.031 1 90.81 112 ALA A CA 1
ATOM 817 C C . ALA A 1 112 ? 7.738 11.383 -8.969 1 90.81 112 ALA A C 1
ATOM 819 O O . ALA A 1 112 ? 7.098 11.031 -9.961 1 90.81 112 ALA A O 1
ATOM 820 N N . ALA A 1 113 ? 8.906 10.938 -8.633 1 90.38 113 ALA A N 1
ATOM 821 C CA . ALA A 1 113 ? 9.531 9.898 -9.445 1 90.38 113 ALA A CA 1
ATOM 822 C C . ALA A 1 113 ? 8.695 8.625 -9.453 1 90.38 113 ALA A C 1
ATOM 824 O O . ALA A 1 113 ? 8.648 7.91 -10.453 1 90.38 113 ALA A O 1
ATOM 825 N N . PHE A 1 114 ? 7.992 8.383 -8.312 1 93.5 114 PHE A N 1
ATOM 826 C CA . PHE A 1 114 ? 7.164 7.188 -8.227 1 93.5 114 PHE A CA 1
ATOM 827 C C . PHE A 1 114 ? 5.895 7.344 -9.055 1 93.5 114 PHE A C 1
ATOM 829 O O . PHE A 1 114 ? 5.477 6.406 -9.742 1 93.5 114 PHE A O 1
ATOM 836 N N . HIS A 1 115 ? 5.328 8.523 -8.977 1 92.62 115 HIS A N 1
ATOM 837 C CA . HIS A 1 115 ? 4.176 8.797 -9.828 1 92.62 115 HIS A CA 1
ATOM 838 C C . HIS A 1 115 ? 4.531 8.648 -11.305 1 92.62 115 HIS A C 1
ATOM 840 O O . HIS A 1 115 ? 3.758 8.078 -12.078 1 92.62 115 HIS A O 1
ATOM 846 N N . GLN A 1 116 ? 5.656 9.156 -11.672 1 91.5 116 GLN A N 1
ATOM 847 C CA . GLN A 1 116 ? 6.098 9.086 -13.062 1 91.5 116 GLN A CA 1
ATOM 848 C C . GLN A 1 116 ? 6.336 7.641 -13.484 1 91.5 116 GLN A C 1
ATOM 850 O O . GLN A 1 116 ? 5.965 7.242 -14.594 1 91.5 116 GLN A O 1
ATOM 855 N N . PHE A 1 117 ? 6.941 6.879 -12.625 1 94.62 117 PHE A N 1
ATOM 856 C CA . PHE A 1 117 ? 7.207 5.477 -12.922 1 94.62 117 PHE A CA 1
ATOM 857 C C . PHE A 1 117 ? 5.906 4.73 -13.203 1 94.62 117 PHE A C 1
ATOM 859 O O . PHE A 1 117 ? 5.836 3.928 -14.141 1 94.62 117 PHE A O 1
ATOM 866 N N . LEU A 1 118 ? 4.848 5.043 -12.461 1 94.81 118 LEU A N 1
ATOM 867 C CA . LEU A 1 118 ? 3.604 4.285 -12.555 1 94.81 118 LEU A CA 1
ATOM 868 C 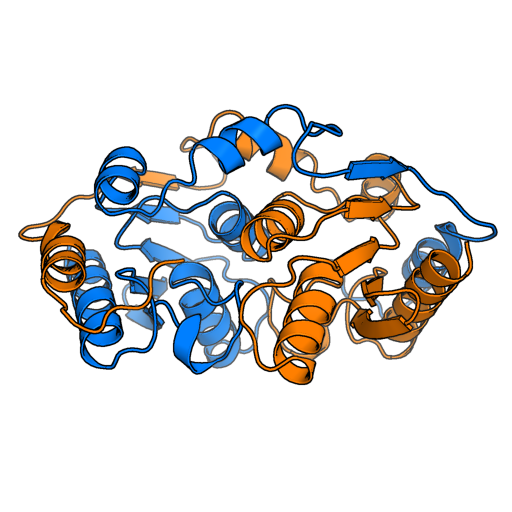C . LEU A 1 118 ? 2.824 4.68 -13.805 1 94.81 118 LEU A C 1
ATOM 870 O O . LEU A 1 118 ? 1.881 3.99 -14.195 1 94.81 118 LEU A O 1
ATOM 874 N N . LYS A 1 119 ? 3.195 5.754 -14.461 1 92.31 119 LYS A N 1
ATOM 875 C CA . LYS A 1 119 ? 2.533 6.152 -15.703 1 92.31 119 LYS A CA 1
ATOM 876 C C . LYS A 1 119 ? 2.922 5.23 -16.844 1 92.31 119 LYS A C 1
ATOM 878 O O . LYS A 1 119 ? 2.133 5.012 -17.766 1 92.31 119 LYS A O 1
ATOM 883 N N . ASP A 1 120 ? 4.117 4.754 -16.812 1 92 120 ASP A N 1
ATOM 884 C CA . ASP A 1 120 ? 4.621 3.807 -17.797 1 92 120 ASP A CA 1
ATOM 885 C C . ASP A 1 120 ? 5.688 2.895 -17.188 1 92 120 ASP A C 1
ATOM 887 O O . ASP A 1 120 ? 6.867 2.994 -17.531 1 92 120 ASP A O 1
ATOM 891 N N . PRO A 1 121 ? 5.262 1.93 -16.422 1 93.94 121 PRO A N 1
ATOM 892 C CA . PRO A 1 121 ? 6.219 1.103 -15.688 1 93.94 121 PRO A CA 1
ATOM 893 C C . PRO A 1 121 ? 7.039 0.193 -16.594 1 93.94 121 PRO A C 1
ATOM 895 O O . PRO A 1 121 ? 6.473 -0.59 -17.375 1 93.94 121 PRO A O 1
ATOM 898 N N . LYS A 1 122 ? 8.359 0.302 -16.531 1 95.12 122 LYS A N 1
ATOM 899 C CA . LYS A 1 122 ? 9.312 -0.543 -17.234 1 95.12 122 LYS A CA 1
ATOM 900 C C . LYS A 1 122 ? 10.68 -0.51 -16.562 1 95.12 122 LYS A C 1
ATOM 902 O O . LYS A 1 122 ? 10.961 0.38 -15.758 1 95.12 122 LYS A O 1
ATOM 907 N N . SER A 1 123 ? 11.461 -1.528 -16.922 1 95.81 123 SER A N 1
ATOM 908 C CA . SER A 1 123 ? 12.812 -1.559 -16.375 1 95.81 123 SER A CA 1
ATOM 909 C C . SER A 1 123 ? 13.562 -0.267 -16.688 1 95.81 123 SER A C 1
ATOM 911 O O . SER A 1 123 ? 13.422 0.291 -17.781 1 95.81 123 SER A O 1
ATOM 913 N N . ASP A 1 124 ? 14.336 0.194 -15.711 1 92.69 124 ASP A N 1
ATOM 914 C CA . ASP A 1 124 ? 15.188 1.359 -15.914 1 92.69 124 ASP A CA 1
ATOM 915 C C . ASP A 1 124 ? 16.531 1.193 -15.195 1 92.69 124 ASP A C 1
ATOM 917 O O . ASP A 1 124 ? 16.938 0.072 -14.875 1 92.69 124 ASP A O 1
ATOM 921 N N . ASN A 1 125 ? 17.297 2.232 -15.039 1 91.5 125 ASN A N 1
ATOM 922 C CA . ASN A 1 125 ? 18.641 2.141 -14.453 1 91.5 125 ASN A CA 1
ATOM 923 C C . ASN A 1 125 ? 18.578 1.855 -12.961 1 91.5 125 ASN A C 1
ATOM 925 O O . ASN A 1 125 ? 19.562 1.416 -12.367 1 91.5 125 ASN A O 1
ATOM 929 N N . LEU A 1 126 ? 17.438 2.006 -12.359 1 89.62 126 LEU A N 1
ATOM 930 C CA . LEU A 1 126 ? 17.312 1.892 -10.906 1 89.62 126 LEU A CA 1
ATOM 931 C C . LEU A 1 126 ? 16.75 0.526 -10.516 1 89.62 126 LEU A C 1
ATOM 933 O O . LEU A 1 126 ? 17.172 -0.051 -9.508 1 89.62 126 LEU A O 1
ATOM 937 N N . ARG A 1 127 ? 15.836 -0.004 -11.367 1 93.38 127 ARG A N 1
ATOM 938 C CA . ARG A 1 127 ? 15.211 -1.272 -11.008 1 93.38 127 ARG A CA 1
ATOM 939 C C . ARG A 1 127 ? 14.773 -2.041 -12.25 1 93.38 127 ARG A C 1
ATOM 941 O O . ARG A 1 127 ? 14.445 -1.438 -13.273 1 93.38 127 ARG A O 1
ATOM 948 N N . LYS A 1 128 ? 14.672 -3.348 -12.047 1 97.56 128 LYS A N 1
ATOM 949 C CA . LYS A 1 128 ? 14.141 -4.238 -13.07 1 97.56 128 LYS A CA 1
ATOM 950 C C . LYS A 1 128 ? 12.656 -4.508 -12.844 1 97.56 128 LYS A C 1
ATOM 952 O O . LYS A 1 128 ? 12.203 -4.633 -11.703 1 97.56 128 LYS A O 1
ATOM 957 N N . LEU A 1 129 ? 11.883 -4.461 -13.812 1 98.25 129 LEU A N 1
ATOM 958 C CA . LEU A 1 129 ? 10.516 -4.965 -13.914 1 98.25 129 LEU A CA 1
ATOM 959 C C . LEU A 1 129 ? 10.375 -5.918 -15.094 1 98.25 129 LEU A C 1
ATOM 961 O O . LEU A 1 129 ? 10.344 -5.488 -16.25 1 98.25 129 LEU A O 1
ATOM 965 N N . GLU A 1 130 ? 10.266 -7.23 -14.781 1 98.44 130 GLU A N 1
ATOM 966 C CA . GLU A 1 130 ? 10.383 -8.203 -15.867 1 98.44 130 GLU A CA 1
ATOM 967 C C . GLU A 1 130 ? 9.336 -9.305 -15.742 1 98.44 130 GLU A C 1
ATOM 969 O O . GLU A 1 130 ? 9.031 -9.766 -14.641 1 98.44 130 GLU A O 1
ATOM 974 N N . HIS A 1 131 ? 8.773 -9.68 -16.875 1 98.44 131 HIS A N 1
ATOM 975 C CA . HIS A 1 131 ? 7.832 -10.797 -16.969 1 98.44 131 HIS A CA 1
ATOM 976 C C . HIS A 1 131 ? 8.562 -12.133 -16.969 1 98.44 131 HIS A C 1
ATOM 978 O O . HIS A 1 131 ? 9.43 -12.375 -17.812 1 98.44 131 HIS A O 1
ATOM 984 N N . LEU A 1 132 ? 8.203 -13.016 -16 1 98.31 132 LEU A N 1
ATOM 985 C CA . LEU A 1 132 ? 8.891 -14.281 -15.812 1 98.31 132 LEU A CA 1
ATOM 986 C C . LEU A 1 132 ? 7.902 -15.406 -15.523 1 98.31 132 LEU A C 1
ATOM 988 O O . LEU A 1 132 ? 7.863 -15.93 -14.406 1 98.31 132 LEU A O 1
ATOM 992 N N . PRO A 1 133 ? 7.113 -15.844 -16.547 1 97.69 133 PRO A N 1
ATOM 993 C CA . PRO A 1 133 ? 6.172 -16.953 -16.344 1 97.69 133 PRO A CA 1
ATOM 994 C C . PRO A 1 133 ? 6.875 -18.297 -16.156 1 97.69 133 PRO A C 1
ATOM 996 O O . PRO A 1 133 ? 7.945 -18.516 -16.734 1 97.69 133 PRO A O 1
ATOM 999 N N . VAL A 1 134 ? 6.27 -19.094 -15.266 1 97.94 134 VAL A N 1
ATOM 1000 C CA . VAL A 1 134 ? 6.734 -20.453 -15.047 1 97.94 134 VAL A CA 1
ATOM 1001 C C . VAL A 1 134 ? 5.609 -21.438 -15.359 1 97.94 134 VAL A C 1
ATOM 1003 O O . VAL A 1 134 ? 4.488 -21.031 -15.68 1 97.94 134 VAL A O 1
ATOM 1006 N N . ASP A 1 135 ? 5.953 -22.672 -15.258 1 95.62 135 ASP A N 1
ATOM 1007 C CA . ASP A 1 135 ? 4.914 -23.672 -15.492 1 95.62 135 ASP A CA 1
ATOM 1008 C C . ASP A 1 135 ? 3.809 -23.562 -14.445 1 95.62 135 ASP A C 1
ATOM 1010 O O . ASP A 1 135 ? 4.086 -23.359 -13.266 1 95.62 135 ASP A O 1
ATOM 1014 N N . ASN A 1 136 ? 2.596 -23.641 -14.82 1 95.69 136 ASN A N 1
ATOM 1015 C CA . ASN A 1 136 ? 1.406 -23.719 -13.984 1 95.69 136 ASN A CA 1
ATOM 1016 C C . ASN A 1 136 ? 1.197 -22.422 -13.188 1 95.69 136 ASN A C 1
ATOM 1018 O O . ASN A 1 136 ? 0.599 -22.453 -12.109 1 95.69 136 ASN A O 1
ATOM 1022 N N . TYR A 1 137 ? 1.798 -21.312 -13.773 1 98 137 TYR A N 1
ATOM 1023 C CA . TYR A 1 137 ? 1.707 -20.062 -13 1 98 137 TYR A CA 1
ATOM 1024 C C . TYR A 1 137 ? 0.266 -19.578 -12.922 1 98 137 TYR A C 1
ATOM 1026 O O . TYR A 1 137 ? -0.055 -18.703 -12.109 1 98 137 TYR A O 1
ATOM 1034 N N . LEU A 1 138 ? -0.73 -20.188 -13.602 1 98.31 138 LEU A N 1
ATOM 1035 C CA . LEU A 1 138 ? -2.133 -19.781 -13.562 1 98.31 138 LEU A CA 1
ATOM 1036 C C . LEU A 1 138 ? -2.912 -20.625 -12.57 1 98.31 138 LEU A C 1
ATOM 1038 O O . LEU A 1 138 ? -4.094 -20.375 -12.32 1 98.31 138 LEU A O 1
ATOM 1042 N N . GLU A 1 139 ? -2.303 -21.531 -11.914 1 98.44 139 GLU A N 1
ATOM 1043 C CA . GLU A 1 139 ? -2.963 -22.453 -11 1 98.44 139 GLU A CA 1
ATOM 1044 C C . GLU A 1 139 ? -3.674 -21.703 -9.875 1 98.44 139 GLU A C 1
ATOM 1046 O O . GLU A 1 139 ? -4.793 -22.062 -9.5 1 98.44 139 GLU A O 1
ATOM 1051 N N . PRO A 1 140 ? -3.045 -20.703 -9.289 1 98.56 140 PRO A N 1
ATOM 1052 C CA . PRO A 1 140 ? -3.76 -19.984 -8.227 1 98.56 140 PRO A CA 1
ATOM 1053 C C . PRO A 1 140 ? -5.098 -19.406 -8.703 1 98.56 140 PRO A C 1
ATOM 1055 O O . PRO A 1 140 ? -6.078 -19.438 -7.953 1 98.56 140 PRO A O 1
ATOM 1058 N N . PHE A 1 141 ? -5.172 -18.922 -9.914 1 98.19 141 PHE A N 1
ATOM 1059 C CA . PHE A 1 141 ? -6.402 -18.375 -10.469 1 98.19 141 PHE A CA 1
ATOM 1060 C C . PHE A 1 141 ? -7.438 -19.469 -10.688 1 98.19 141 PHE A C 1
ATOM 1062 O O . PHE A 1 141 ? -8.625 -19.266 -10.438 1 98.19 141 PHE A O 1
ATOM 1069 N N . GLN A 1 142 ? -6.973 -20.578 -11.141 1 97.94 142 GLN A N 1
ATOM 1070 C CA . GLN A 1 142 ? -7.859 -21.719 -11.336 1 97.94 142 GLN A CA 1
ATOM 1071 C C . GLN A 1 142 ? -8.453 -22.188 -10.016 1 97.94 142 GLN A C 1
ATOM 1073 O O . GLN A 1 142 ? -9.648 -22.469 -9.922 1 97.94 142 GLN A O 1
ATOM 1078 N N . GLN A 1 143 ? -7.613 -22.234 -8.992 1 97.75 143 GLN A N 1
ATOM 1079 C CA . GLN A 1 143 ? -8.062 -22.625 -7.656 1 97.75 143 GLN A CA 1
ATOM 1080 C C . GLN A 1 143 ? -9.094 -21.625 -7.117 1 97.75 143 GLN A C 1
ATOM 1082 O O . GLN A 1 143 ?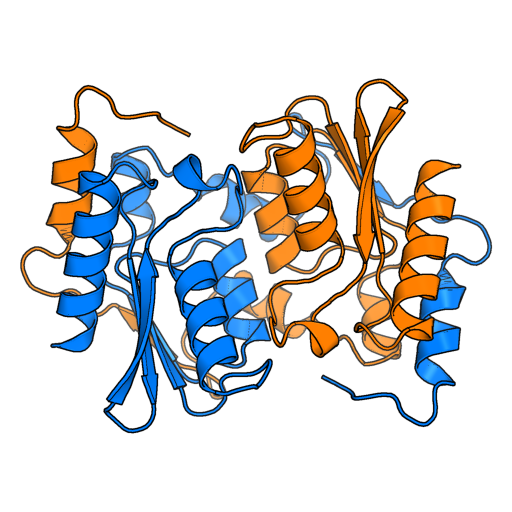 -10.094 -22.031 -6.523 1 97.75 143 GLN A O 1
ATOM 1087 N N . TRP A 1 144 ? -8.844 -20.375 -7.344 1 97.31 144 TRP A N 1
ATOM 1088 C CA . TRP A 1 144 ? -9.758 -19.344 -6.891 1 97.31 144 TRP A CA 1
ATOM 1089 C C . TRP A 1 144 ? -11.102 -19.438 -7.602 1 97.31 144 TRP A C 1
ATOM 1091 O O . TRP A 1 144 ? -12.156 -19.359 -6.969 1 97.31 144 TRP A O 1
ATOM 1101 N N . ASP A 1 145 ? -11.039 -19.641 -8.852 1 95.31 145 ASP A N 1
ATOM 1102 C CA . ASP A 1 145 ? -12.25 -19.703 -9.672 1 95.31 145 ASP A CA 1
ATOM 1103 C C . ASP A 1 145 ? -13.117 -20.891 -9.258 1 95.31 145 ASP A C 1
ATOM 1105 O O . ASP A 1 145 ? -14.344 -20.797 -9.281 1 95.31 145 ASP A O 1
ATOM 1109 N N . LYS A 1 146 ? -12.5 -21.938 -8.812 1 94.88 146 LYS A N 1
ATOM 1110 C CA . LYS A 1 146 ? -13.203 -23.172 -8.477 1 94.88 146 LYS A CA 1
ATOM 1111 C C . LYS A 1 146 ? -13.68 -23.156 -7.027 1 94.88 146 LYS A C 1
ATOM 1113 O O . LYS A 1 146 ? -14.5 -23.984 -6.629 1 94.88 146 LYS A O 1
ATOM 1118 N N . LYS A 1 147 ? -13.148 -22.297 -6.293 1 94.81 147 LYS A N 1
ATOM 1119 C CA . LYS A 1 147 ? -13.469 -22.25 -4.871 1 94.81 147 LYS A CA 1
ATOM 1120 C C . LYS A 1 147 ? -14.914 -21.812 -4.645 1 94.81 147 LYS A C 1
ATOM 1122 O O . LYS A 1 147 ? -15.289 -20.688 -4.977 1 94.81 147 LYS A O 1
ATOM 1127 N N . ALA A 1 148 ? -15.727 -22.594 -4.125 1 93.19 148 ALA A N 1
ATOM 1128 C CA . ALA A 1 148 ? -17.172 -22.391 -3.998 1 93.19 148 ALA A CA 1
ATOM 1129 C C . ALA A 1 148 ? -17.484 -21.344 -2.932 1 93.19 148 ALA A C 1
ATOM 1131 O O . ALA A 1 148 ? -18.453 -20.609 -3.053 1 93.19 148 ALA A O 1
ATOM 1132 N N . ASP A 1 149 ? -16.656 -21.312 -1.91 1 94.38 149 ASP A N 1
ATOM 1133 C CA . ASP A 1 149 ? -16.953 -20.422 -0.792 1 94.38 149 ASP A CA 1
ATOM 1134 C C . ASP A 1 149 ? -16.109 -19.156 -0.852 1 94.38 149 ASP A C 1
ATOM 1136 O O . ASP A 1 149 ? -15.906 -18.5 0.169 1 94.38 149 ASP A O 1
ATOM 1140 N N . LYS A 1 150 ? -15.625 -18.891 -2.02 1 91.81 150 LYS A N 1
ATOM 1141 C CA . LYS A 1 150 ? -14.773 -17.703 -2.117 1 91.81 150 LYS A CA 1
ATOM 1142 C C . LYS A 1 150 ? -15.57 -16.438 -1.83 1 91.81 150 LYS A C 1
ATOM 1144 O O . LYS A 1 150 ? -16.781 -16.391 -2.066 1 91.81 150 LYS A O 1
ATOM 1149 N N . ILE A 1 151 ? -14.953 -15.43 -1.319 1 92.5 151 ILE A N 1
ATOM 1150 C CA . ILE A 1 151 ? -15.492 -14.094 -1.096 1 92.5 151 ILE A CA 1
ATOM 1151 C C . ILE A 1 151 ? -14.883 -13.117 -2.096 1 92.5 151 ILE A C 1
ATOM 1153 O O . ILE A 1 151 ? -13.727 -12.695 -1.941 1 92.5 151 ILE A O 1
ATOM 1157 N N . PRO A 1 152 ? -15.633 -12.703 -3.129 1 88.62 152 PRO A N 1
ATOM 1158 C CA . PRO A 1 152 ? -15.102 -11.758 -4.117 1 88.62 152 PRO A CA 1
ATOM 1159 C C . PRO A 1 152 ? -14.93 -10.352 -3.555 1 88.62 152 PRO A C 1
ATOM 1161 O O . PRO A 1 152 ? -15.727 -9.914 -2.721 1 88.62 152 PRO A O 1
ATOM 1164 N N . TYR A 1 153 ? -13.914 -9.719 -3.992 1 88.31 153 TYR A N 1
ATOM 1165 C CA . TYR A 1 153 ? -13.703 -8.328 -3.617 1 88.31 153 TYR A CA 1
ATOM 1166 C C . TYR A 1 153 ? -12.859 -7.602 -4.656 1 88.31 153 TYR A C 1
ATOM 1168 O O . TYR A 1 153 ? -12.133 -8.234 -5.426 1 88.31 153 TYR A O 1
ATOM 1176 N N . MET B 1 1 ? 13.93 -19.203 -11.617 1 87.88 1 MET B N 1
ATOM 1177 C CA . MET B 1 1 ? 12.68 -19.922 -11.867 1 87.88 1 MET B CA 1
ATOM 1178 C C . MET B 1 1 ? 12.133 -20.516 -10.578 1 87.88 1 MET B C 1
ATOM 1180 O O . MET B 1 1 ? 10.922 -20.469 -10.336 1 87.88 1 MET B O 1
ATOM 1184 N N . GLU B 1 2 ? 12.992 -20.859 -9.734 1 96.06 2 GLU B N 1
ATOM 1185 C CA . GLU B 1 2 ? 12.578 -21.531 -8.508 1 96.06 2 GLU B CA 1
ATOM 1186 C C . GLU B 1 2 ? 11.812 -20.594 -7.59 1 96.06 2 GLU B C 1
ATOM 1188 O O . GLU B 1 2 ? 10.836 -21 -6.945 1 96.06 2 GLU B O 1
ATOM 1193 N N . TRP B 1 3 ? 12.211 -19.344 -7.621 1 98.44 3 TRP B N 1
ATOM 1194 C CA . TRP B 1 3 ? 11.586 -18.391 -6.699 1 98.44 3 TRP B CA 1
ATOM 1195 C C . TRP B 1 3 ? 10.18 -18.031 -7.168 1 98.44 3 TRP B C 1
ATOM 1197 O O . TRP B 1 3 ? 9.281 -17.844 -6.348 1 98.44 3 TRP B O 1
ATOM 1207 N N . MET B 1 4 ? 10.016 -17.969 -8.516 1 98.81 4 MET B N 1
ATOM 1208 C CA . MET B 1 4 ? 8.672 -17.703 -9.031 1 98.81 4 MET B CA 1
ATOM 1209 C C . MET B 1 4 ? 7.738 -18.875 -8.742 1 98.81 4 MET B C 1
ATOM 1211 O O . MET B 1 4 ? 6.566 -18.672 -8.422 1 98.81 4 MET B O 1
ATOM 1215 N N . LYS B 1 5 ? 8.242 -20.062 -8.859 1 98.75 5 LYS B N 1
ATOM 1216 C CA . LYS B 1 5 ? 7.434 -21.234 -8.5 1 98.75 5 LYS B CA 1
ATOM 1217 C C . LYS B 1 5 ? 6.996 -21.172 -7.043 1 98.75 5 LYS B C 1
ATOM 1219 O O . LYS B 1 5 ? 5.863 -21.516 -6.711 1 98.75 5 LYS B O 1
ATOM 1224 N N . MET B 1 6 ? 7.91 -20.703 -6.195 1 98.75 6 MET B N 1
ATOM 1225 C CA . MET B 1 6 ? 7.59 -20.547 -4.777 1 98.75 6 MET B CA 1
ATOM 1226 C C . MET B 1 6 ? 6.492 -19.5 -4.578 1 98.75 6 MET B C 1
ATOM 1228 O O . MET B 1 6 ? 5.609 -19.672 -3.738 1 98.75 6 MET B O 1
ATOM 1232 N N . ALA B 1 7 ? 6.578 -18.406 -5.316 1 98.88 7 ALA B N 1
ATOM 1233 C CA . ALA B 1 7 ? 5.539 -17.375 -5.246 1 98.88 7 ALA B CA 1
ATOM 1234 C C . ALA B 1 7 ? 4.184 -17.938 -5.66 1 98.88 7 ALA B C 1
ATOM 1236 O O . ALA B 1 7 ? 3.168 -17.672 -5.012 1 98.88 7 ALA B O 1
ATOM 1237 N N . VAL B 1 8 ? 4.168 -18.734 -6.711 1 98.88 8 VAL B N 1
ATOM 1238 C CA . VAL B 1 8 ? 2.943 -19.344 -7.219 1 98.88 8 VAL B CA 1
ATOM 1239 C C . VAL B 1 8 ? 2.387 -20.312 -6.184 1 98.88 8 VAL B C 1
ATOM 1241 O O . VAL B 1 8 ? 1.182 -20.328 -5.922 1 98.88 8 VAL B O 1
ATOM 1244 N N . GLU B 1 9 ? 3.246 -21.109 -5.59 1 98.75 9 GLU B N 1
ATOM 1245 C CA . GLU B 1 9 ? 2.828 -22.031 -4.543 1 98.75 9 GLU B CA 1
ATOM 1246 C C . GLU B 1 9 ? 2.258 -21.281 -3.342 1 98.75 9 GLU B C 1
ATOM 1248 O O . GLU B 1 9 ? 1.281 -21.719 -2.732 1 98.75 9 GLU B O 1
ATOM 1253 N N . GLU B 1 10 ? 2.895 -20.188 -2.971 1 98.81 10 GLU B N 1
ATOM 1254 C CA . GLU B 1 10 ? 2.408 -19.344 -1.881 1 98.81 10 GLU B CA 1
ATOM 1255 C C . GLU B 1 10 ? 1.007 -18.828 -2.172 1 98.81 10 GLU B C 1
ATOM 1257 O O . GLU B 1 10 ? 0.163 -18.766 -1.275 1 98.81 10 GLU B O 1
ATOM 1262 N N . ALA B 1 11 ? 0.747 -18.406 -3.395 1 98.88 11 ALA B N 1
ATOM 1263 C CA . ALA B 1 11 ? -0.579 -17.953 -3.811 1 98.88 11 ALA B CA 1
ATOM 1264 C C . ALA B 1 11 ? -1.617 -19.062 -3.619 1 98.88 11 ALA B C 1
ATOM 1266 O O . ALA B 1 11 ? -2.707 -18.812 -3.098 1 98.88 11 ALA B O 1
ATOM 1267 N N . CYS B 1 12 ? -1.234 -20.234 -4.035 1 98.75 12 CYS B N 1
ATOM 1268 C CA . CYS B 1 12 ? -2.133 -21.375 -3.893 1 98.75 12 CYS B CA 1
ATOM 1269 C C . CYS B 1 12 ? -2.434 -21.656 -2.424 1 98.75 12 CYS B C 1
ATOM 1271 O O . CYS B 1 12 ? -3.58 -21.922 -2.062 1 98.75 12 CYS B O 1
ATOM 1273 N N . LYS B 1 13 ? -1.41 -21.562 -1.597 1 98.62 13 LYS B N 1
ATOM 1274 C CA . LYS B 1 13 ? -1.583 -21.75 -0.159 1 98.62 13 LYS B CA 1
ATOM 1275 C C . LYS B 1 13 ? -2.59 -20.75 0.409 1 98.62 13 LYS B C 1
ATOM 1277 O O . LYS B 1 13 ? -3.455 -21.125 1.206 1 98.62 13 LYS B O 1
ATOM 1282 N N . GLY B 1 14 ? -2.486 -19.484 0.051 1 98.31 14 GLY B N 1
ATOM 1283 C CA . GLY B 1 14 ? -3.4 -18.453 0.523 1 98.31 14 GLY B CA 1
ATOM 1284 C C . GLY B 1 14 ? -4.848 -18.734 0.155 1 98.31 14 GLY B C 1
ATOM 1285 O O . GLY B 1 14 ? -5.742 -18.578 0.987 1 98.31 14 GLY B O 1
ATOM 1286 N N . VAL B 1 15 ? -5.066 -19.172 -1.087 1 98.12 15 VAL B N 1
ATOM 1287 C CA . VAL B 1 15 ? -6.41 -19.516 -1.538 1 98.12 15 VAL B CA 1
ATOM 1288 C C . VAL B 1 15 ? -6.938 -20.703 -0.734 1 98.12 15 VAL B C 1
ATOM 1290 O O . VAL B 1 15 ? -8.07 -20.688 -0.253 1 98.12 15 VAL B O 1
ATOM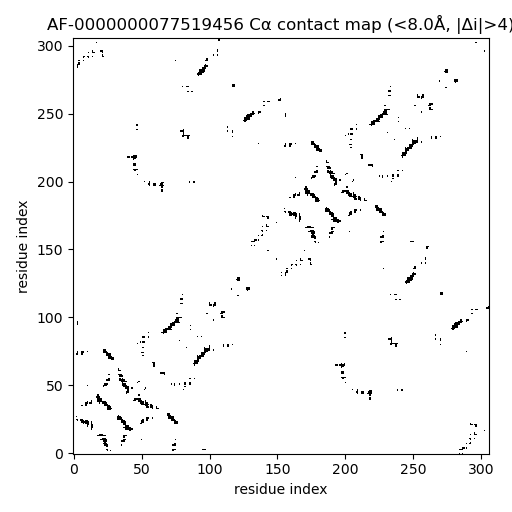 1293 N N . GLY B 1 16 ? -6.117 -21.656 -0.589 1 97.5 16 GLY B N 1
ATOM 1294 C CA . GLY B 1 16 ? -6.508 -22.875 0.106 1 97.5 16 GLY B CA 1
ATOM 1295 C C . GLY B 1 16 ? -6.922 -22.641 1.545 1 97.5 16 GLY B C 1
ATOM 1296 O O . GLY B 1 16 ? -7.875 -23.25 2.035 1 97.5 16 GLY B O 1
ATOM 1297 N N . CYS B 1 17 ? -6.305 -21.719 2.248 1 97 17 CYS B N 1
ATOM 1298 C CA . CYS B 1 17 ? -6.566 -21.453 3.658 1 97 17 CYS B CA 1
ATOM 1299 C C . CYS B 1 17 ? -7.648 -20.391 3.822 1 97 17 CYS B C 1
ATOM 1301 O O . CYS B 1 17 ? -8.125 -20.156 4.934 1 97 17 CYS B O 1
ATOM 1303 N N . GLY B 1 18 ? -8.023 -19.797 2.705 1 97.38 18 GLY B N 1
ATOM 1304 C CA . GLY B 1 18 ? -9.07 -18.797 2.764 1 97.38 18 GLY B CA 1
ATOM 1305 C C . GLY B 1 18 ? -8.578 -17.453 3.264 1 97.38 18 GLY B C 1
ATOM 1306 O O . GLY B 1 18 ? -9.359 -16.641 3.77 1 97.38 18 GLY B O 1
ATOM 1307 N N . ASP B 1 19 ? -7.297 -17.156 3.154 1 98.31 19 ASP B N 1
ATOM 1308 C CA . ASP B 1 19 ? -6.699 -15.93 3.688 1 98.31 19 ASP B CA 1
ATOM 1309 C C . ASP B 1 19 ? -7.012 -14.734 2.795 1 98.31 19 ASP B C 1
ATOM 1311 O O . ASP B 1 19 ? -7.059 -13.594 3.27 1 98.31 19 ASP B O 1
ATOM 1315 N N . GLY B 1 20 ? -7.215 -14.969 1.492 1 98 20 GLY B N 1
ATOM 1316 C CA . GLY B 1 20 ? -7.457 -13.891 0.543 1 98 20 GLY B CA 1
ATOM 1317 C C . GLY B 1 20 ? -7.383 -14.344 -0.903 1 98 20 GLY B C 1
ATOM 1318 O O . GLY B 1 20 ? -7.488 -15.539 -1.191 1 98 20 GLY B O 1
ATOM 1319 N N . GLY B 1 21 ? -7.262 -13.438 -1.843 1 97.88 21 GLY B N 1
ATOM 1320 C CA . GLY B 1 21 ? -7.215 -13.711 -3.27 1 97.88 21 GLY B CA 1
ATOM 1321 C C . GLY B 1 21 ? -5.988 -14.508 -3.684 1 97.88 21 GLY B C 1
ATOM 1322 O O . GLY B 1 21 ? -5.109 -14.773 -2.865 1 97.88 21 GLY B O 1
ATOM 1323 N N . PRO B 1 22 ? -5.918 -14.836 -4.957 1 98.75 22 PRO B N 1
ATOM 1324 C CA . PRO B 1 22 ? -4.953 -15.812 -5.469 1 98.75 22 PRO B CA 1
ATOM 1325 C C . PRO B 1 22 ? -3.617 -15.18 -5.852 1 98.75 22 PRO B C 1
ATOM 1327 O O . PRO B 1 22 ? -3.195 -15.273 -7.008 1 98.75 22 PRO B O 1
ATOM 1330 N N . PHE B 1 23 ? -2.957 -14.672 -4.93 1 98.88 23 PHE B N 1
ATOM 1331 C CA . PHE B 1 23 ? -1.7 -13.977 -5.184 1 98.88 23 PHE B CA 1
ATOM 1332 C C . PHE B 1 23 ? -0.655 -14.344 -4.141 1 98.88 23 PHE B C 1
ATOM 1334 O O . PHE B 1 23 ? -0.975 -14.492 -2.957 1 98.88 23 PHE B O 1
ATOM 1341 N N . GLY B 1 24 ? 0.561 -14.523 -4.512 1 98.94 24 GLY B N 1
ATOM 1342 C CA . GLY B 1 24 ? 1.708 -14.828 -3.67 1 98.94 24 GLY B CA 1
ATOM 1343 C C . GLY B 1 24 ? 2.979 -14.133 -4.121 1 98.94 24 GLY B C 1
ATOM 1344 O O . GLY B 1 24 ? 3.068 -13.672 -5.262 1 98.94 24 GLY B O 1
ATOM 1345 N N . ALA B 1 25 ? 3.945 -13.992 -3.197 1 98.94 25 ALA B N 1
ATOM 1346 C CA . ALA B 1 25 ? 5.191 -13.297 -3.5 1 98.94 25 ALA B CA 1
ATOM 1347 C C . ALA B 1 25 ? 6.332 -13.805 -2.623 1 98.94 25 ALA B C 1
ATOM 1349 O O . ALA B 1 25 ? 6.098 -14.383 -1.562 1 98.94 25 ALA B O 1
ATOM 1350 N N . VAL B 1 26 ? 7.543 -13.555 -3.074 1 98.94 26 VAL B N 1
ATOM 1351 C CA . VAL B 1 26 ? 8.773 -13.945 -2.385 1 98.94 26 VAL B CA 1
ATOM 1352 C C . VAL B 1 26 ? 9.805 -12.836 -2.504 1 98.94 26 VAL B C 1
ATOM 1354 O O . VAL B 1 26 ? 9.969 -12.234 -3.572 1 98.94 26 VAL B O 1
ATOM 1357 N N . VAL B 1 27 ? 10.414 -12.5 -1.456 1 98.94 27 VAL B N 1
ATOM 1358 C CA . VAL B 1 27 ? 11.547 -11.578 -1.46 1 98.94 27 VAL B CA 1
ATOM 1359 C C . VAL B 1 27 ? 12.844 -12.367 -1.304 1 98.94 27 VAL B C 1
ATOM 1361 O O . VAL B 1 27 ? 12.984 -13.172 -0.382 1 98.94 27 VAL B O 1
ATOM 1364 N N . VAL B 1 28 ? 13.766 -12.109 -2.182 1 98.94 28 VAL B N 1
ATOM 1365 C CA . VAL B 1 28 ? 15.031 -12.836 -2.225 1 98.94 28 VAL B CA 1
ATOM 1366 C C . VAL B 1 28 ? 16.188 -11.852 -2.104 1 98.94 28 VAL B C 1
ATOM 1368 O O . VAL B 1 28 ? 16.141 -10.742 -2.643 1 98.94 28 VAL B O 1
ATOM 1371 N N . LYS B 1 29 ? 17.234 -12.18 -1.388 1 98.62 29 LYS B N 1
ATOM 1372 C CA . LYS B 1 29 ? 18.484 -11.43 -1.276 1 98.62 29 LYS B CA 1
ATOM 1373 C C . LYS B 1 29 ? 19.703 -12.352 -1.384 1 98.62 29 LYS B C 1
ATOM 1375 O O . LYS B 1 29 ? 19.781 -13.352 -0.669 1 98.62 29 LYS B O 1
ATOM 1380 N N . ASP B 1 30 ? 20.531 -12.078 -2.236 1 97.56 30 ASP B N 1
ATOM 1381 C CA . ASP B 1 30 ? 21.766 -12.828 -2.396 1 97.56 30 ASP B CA 1
ATOM 1382 C C . ASP B 1 30 ? 21.5 -14.32 -2.578 1 97.56 30 ASP B C 1
ATOM 1384 O O . ASP B 1 30 ? 22.125 -15.156 -1.926 1 97.56 30 ASP B O 1
ATOM 1388 N N . GLY B 1 31 ? 20.5 -14.586 -3.301 1 97.19 31 GLY B N 1
ATOM 1389 C CA . GLY B 1 31 ? 20.203 -15.961 -3.67 1 97.19 31 GLY B CA 1
ATOM 1390 C C . GLY B 1 31 ? 19.5 -16.734 -2.572 1 97.19 31 GLY B C 1
ATOM 1391 O O . GLY B 1 31 ? 19.359 -17.953 -2.654 1 97.19 31 GLY B O 1
ATOM 1392 N N . LYS B 1 32 ? 19.031 -16.016 -1.546 1 98.25 32 LYS B N 1
ATOM 1393 C CA . LYS B 1 32 ? 18.312 -16.656 -0.443 1 98.25 32 LYS B CA 1
ATOM 1394 C C . LYS B 1 32 ? 16.953 -16 -0.217 1 98.25 32 LYS B C 1
ATOM 1396 O O . LYS B 1 32 ? 16.828 -14.781 -0.323 1 98.25 32 LYS B O 1
ATOM 1401 N N . VAL B 1 33 ? 16.062 -16.859 0.119 1 98.81 33 VAL B N 1
ATOM 1402 C CA . VAL B 1 33 ? 14.734 -16.344 0.46 1 98.81 33 VAL B CA 1
ATOM 1403 C C . VAL B 1 33 ? 14.797 -15.602 1.791 1 98.81 33 VAL B C 1
ATOM 1405 O O . VAL B 1 33 ? 15.25 -16.156 2.799 1 98.81 33 VAL B O 1
ATOM 1408 N N . VAL B 1 34 ? 14.375 -14.352 1.771 1 98.88 34 VAL B N 1
ATOM 1409 C CA . VAL B 1 34 ? 14.281 -13.578 3.006 1 98.88 34 VAL B CA 1
ATOM 1410 C C . VAL B 1 34 ? 12.906 -13.789 3.641 1 98.88 34 VAL B C 1
ATOM 1412 O O . VAL B 1 34 ? 12.805 -14.031 4.848 1 98.88 34 VAL B O 1
ATOM 1415 N N . ALA B 1 35 ? 11.836 -13.719 2.801 1 98.94 35 ALA B N 1
ATOM 1416 C CA . ALA B 1 35 ? 10.469 -13.898 3.287 1 98.94 35 ALA B CA 1
ATOM 1417 C C . ALA B 1 35 ? 9.516 -14.195 2.135 1 98.94 35 ALA B C 1
ATOM 1419 O O . ALA B 1 35 ? 9.82 -13.922 0.975 1 98.94 35 ALA B O 1
ATOM 1420 N N . THR B 1 36 ? 8.438 -14.781 2.439 1 98.88 36 THR B N 1
ATOM 1421 C CA . THR B 1 36 ? 7.312 -15 1.537 1 98.88 36 THR B CA 1
ATOM 1422 C C . THR B 1 36 ? 6.055 -14.312 2.061 1 98.88 36 THR B C 1
ATOM 1424 O O . THR B 1 36 ? 6.012 -13.883 3.217 1 98.88 36 THR B O 1
ATOM 1427 N N . GLY B 1 37 ? 5.109 -14.117 1.235 1 98.88 37 GLY B N 1
ATOM 1428 C CA . GLY B 1 37 ? 3.801 -13.594 1.591 1 98.88 37 GLY B CA 1
ATOM 1429 C C . GLY B 1 37 ? 2.734 -13.906 0.558 1 98.88 37 GLY B C 1
ATOM 1430 O O . GLY B 1 37 ? 3.025 -13.984 -0.637 1 98.88 37 GLY B O 1
ATOM 1431 N N . HIS B 1 38 ? 1.56 -14.188 1.053 1 98.94 38 HIS B N 1
ATOM 1432 C CA . HIS B 1 38 ? 0.399 -14.273 0.173 1 98.94 38 HIS B CA 1
ATOM 1433 C C . HIS B 1 38 ? -0.698 -13.312 0.614 1 98.94 38 HIS B C 1
ATOM 1435 O O . HIS B 1 38 ? -0.562 -12.633 1.637 1 98.94 38 HIS B O 1
ATOM 1441 N N . ASN B 1 39 ? -1.666 -13.125 -0.284 1 98.81 39 ASN B N 1
ATOM 1442 C CA . ASN B 1 39 ? -2.781 -12.234 0.008 1 98.81 39 ASN B CA 1
ATOM 1443 C C . ASN B 1 39 ? -3.453 -12.586 1.332 1 98.81 39 ASN B C 1
ATOM 1445 O O . ASN B 1 39 ? -3.834 -13.734 1.551 1 98.81 39 ASN B O 1
ATOM 1449 N N . MET B 1 40 ? -3.566 -11.578 2.215 1 98.81 40 MET B N 1
ATOM 1450 C CA . MET B 1 40 ? -4.082 -11.789 3.564 1 98.81 40 MET B CA 1
ATOM 1451 C C . MET B 1 40 ? -5.309 -10.922 3.816 1 98.81 40 MET B C 1
ATOM 1453 O O . MET B 1 40 ? -5.719 -10.734 4.965 1 98.81 40 MET B O 1
ATOM 1457 N N . VAL B 1 41 ? -5.918 -10.375 2.838 1 98.75 41 VAL B N 1
ATOM 1458 C CA . VAL B 1 41 ? -6.961 -9.359 2.93 1 98.75 41 VAL B CA 1
ATOM 1459 C C . VAL B 1 41 ? -8.125 -9.883 3.768 1 98.75 41 VAL B C 1
ATOM 1461 O O . VAL B 1 41 ? -8.594 -9.211 4.688 1 98.75 41 VAL B O 1
ATOM 1464 N N . LEU B 1 42 ? -8.555 -11.07 3.506 1 98.25 42 LEU B N 1
ATOM 1465 C CA . LEU B 1 42 ? -9.773 -11.578 4.125 1 98.25 42 LEU B CA 1
ATOM 1466 C C . LEU B 1 42 ? -9.531 -11.945 5.582 1 98.25 42 LEU B C 1
ATOM 1468 O O . LEU B 1 42 ? -10.328 -11.594 6.457 1 98.25 42 LEU B O 1
ATOM 1472 N N . ILE B 1 43 ? -8.43 -12.57 5.891 1 98.31 43 ILE B N 1
ATOM 1473 C CA . ILE B 1 43 ? -8.211 -13.078 7.242 1 98.31 43 ILE B CA 1
ATOM 1474 C C . ILE B 1 43 ? -7.855 -11.922 8.172 1 98.31 43 ILE B C 1
ATOM 1476 O O . ILE B 1 43 ? -8.109 -11.984 9.383 1 98.31 43 ILE B O 1
ATOM 1480 N N . THR B 1 44 ? -7.309 -10.805 7.66 1 98.44 44 THR B N 1
ATOM 1481 C CA . THR B 1 44 ? -6.848 -9.719 8.523 1 98.44 44 THR B CA 1
ATOM 1482 C C . THR B 1 44 ? -7.801 -8.531 8.445 1 98.44 44 THR B C 1
ATOM 1484 O O . THR B 1 44 ? -7.621 -7.535 9.156 1 98.44 44 THR B O 1
ATOM 1487 N N . ASN B 1 45 ? -8.797 -8.57 7.527 1 98.38 45 ASN B N 1
ATOM 1488 C CA . ASN B 1 45 ? -9.633 -7.414 7.23 1 98.38 45 ASN B CA 1
ATOM 1489 C C . ASN B 1 45 ? -8.789 -6.191 6.871 1 98.38 45 ASN B C 1
ATOM 1491 O O . ASN B 1 45 ? -9.016 -5.102 7.402 1 98.38 45 ASN B O 1
ATOM 1495 N N . ASP B 1 46 ? -7.773 -6.367 6.105 1 98.75 46 ASP B N 1
ATOM 1496 C CA . ASP B 1 46 ? -6.84 -5.328 5.68 1 98.75 46 ASP B CA 1
ATOM 1497 C C . ASP B 1 46 ? -6.75 -5.262 4.156 1 98.75 46 ASP B C 1
ATOM 1499 O O . ASP B 1 46 ? -6.074 -6.086 3.533 1 98.75 46 ASP B O 1
ATOM 1503 N N . PRO B 1 47 ? -7.383 -4.266 3.543 1 98.69 47 PRO B N 1
ATOM 1504 C CA . PRO B 1 47 ? -7.395 -4.195 2.08 1 98.69 47 PRO B CA 1
ATOM 1505 C C . PRO B 1 47 ? -6.008 -3.955 1.49 1 98.69 47 PRO B C 1
ATOM 1507 O O . PRO B 1 47 ? -5.824 -4.055 0.275 1 98.69 47 PRO B O 1
ATOM 1510 N N . THR B 1 48 ? -4.988 -3.693 2.344 1 98.75 48 THR B N 1
ATOM 1511 C CA . THR B 1 48 ? -3.646 -3.412 1.847 1 98.75 48 THR B CA 1
ATOM 1512 C C . THR B 1 48 ? -2.771 -4.66 1.911 1 98.75 48 THR B C 1
ATOM 1514 O O . THR B 1 48 ? -1.663 -4.676 1.372 1 98.75 48 THR B O 1
ATOM 1517 N N . ALA B 1 49 ? -3.279 -5.703 2.52 1 98.81 49 ALA B N 1
ATOM 1518 C CA . ALA B 1 49 ? -2.457 -6.887 2.764 1 98.81 49 ALA B CA 1
ATOM 1519 C C . ALA B 1 49 ? -2.408 -7.785 1.531 1 98.81 49 ALA B C 1
ATOM 1521 O O . ALA B 1 49 ? -2.691 -8.984 1.614 1 98.81 49 ALA B O 1
ATOM 1522 N N . HIS B 1 50 ? -2.061 -7.172 0.417 1 98.88 50 HIS B N 1
ATOM 1523 C CA . HIS B 1 50 ? -1.776 -7.945 -0.787 1 98.88 50 HIS B CA 1
ATOM 1524 C C . HIS B 1 50 ? -0.504 -8.766 -0.624 1 98.88 50 HIS B C 1
ATOM 1526 O O . HIS B 1 50 ? 0.269 -8.547 0.311 1 98.88 50 HIS B O 1
ATOM 1532 N N . ALA B 1 51 ? -0.304 -9.688 -1.511 1 98.94 51 ALA B N 1
ATOM 1533 C CA . ALA B 1 51 ? 0.819 -10.617 -1.427 1 98.94 51 ALA B CA 1
ATOM 1534 C C . ALA B 1 51 ? 2.148 -9.867 -1.376 1 98.94 51 ALA B C 1
ATOM 1536 O O . ALA B 1 51 ? 3.002 -10.164 -0.537 1 98.94 51 ALA B O 1
ATOM 1537 N N . GLU B 1 52 ? 2.365 -8.883 -2.312 1 98.94 52 GLU B N 1
ATOM 1538 C CA . GLU B 1 52 ? 3.611 -8.125 -2.369 1 98.94 52 GLU B CA 1
ATOM 1539 C C . GLU B 1 52 ? 3.836 -7.332 -1.083 1 98.94 52 GLU B C 1
ATOM 1541 O O . GLU B 1 52 ? 4.938 -7.34 -0.531 1 98.94 52 GLU B O 1
ATOM 1546 N N . VAL B 1 53 ? 2.775 -6.668 -0.613 1 98.94 53 VAL B N 1
ATOM 1547 C CA . VAL B 1 53 ? 2.857 -5.883 0.615 1 98.94 53 VAL B CA 1
ATOM 1548 C C . VAL B 1 53 ? 3.201 -6.797 1.79 1 98.94 53 VAL B C 1
ATOM 1550 O O . VAL B 1 53 ? 4.078 -6.48 2.594 1 98.94 53 VAL B O 1
ATOM 1553 N N . THR B 1 54 ? 2.543 -7.934 1.87 1 98.94 54 THR B N 1
ATOM 1554 C CA . THR B 1 54 ? 2.787 -8.898 2.936 1 98.94 54 THR B CA 1
ATOM 1555 C C . THR B 1 54 ? 4.23 -9.391 2.896 1 98.94 54 THR B C 1
ATOM 1557 O O . THR B 1 54 ? 4.906 -9.43 3.928 1 98.94 54 THR B O 1
ATOM 1560 N N . ALA B 1 55 ? 4.719 -9.766 1.753 1 98.94 55 ALA B N 1
ATOM 1561 C CA . ALA B 1 55 ? 6.09 -10.25 1.607 1 98.94 55 ALA B CA 1
ATOM 1562 C C . ALA B 1 55 ? 7.098 -9.172 1.985 1 98.94 55 ALA B C 1
ATOM 1564 O O . ALA B 1 55 ? 8.094 -9.445 2.652 1 98.94 55 ALA B O 1
ATOM 1565 N N . ILE B 1 56 ? 6.844 -7.945 1.55 1 98.94 56 ILE B N 1
ATOM 1566 C CA . ILE B 1 56 ? 7.719 -6.816 1.847 1 98.94 56 ILE B CA 1
ATOM 1567 C C . ILE B 1 56 ? 7.766 -6.582 3.354 1 98.94 56 ILE B C 1
ATOM 1569 O O . ILE B 1 56 ? 8.844 -6.457 3.936 1 98.94 56 ILE B O 1
ATOM 1573 N N . ARG B 1 57 ? 6.59 -6.562 4.004 1 98.88 57 ARG B N 1
ATOM 1574 C CA . ARG B 1 57 ? 6.527 -6.363 5.449 1 98.88 57 ARG B CA 1
ATOM 1575 C C . ARG B 1 57 ? 7.27 -7.469 6.188 1 98.88 57 ARG B C 1
ATOM 1577 O O . ARG B 1 57 ? 8.039 -7.199 7.117 1 98.88 57 ARG B O 1
ATOM 1584 N N . ASN B 1 58 ? 7.07 -8.672 5.758 1 98.94 58 ASN B N 1
ATOM 1585 C CA . ASN B 1 58 ? 7.746 -9.812 6.375 1 98.94 58 ASN B CA 1
ATOM 1586 C C . ASN B 1 58 ? 9.258 -9.719 6.207 1 98.94 58 ASN B C 1
ATOM 1588 O O . ASN B 1 58 ? 10.008 -9.984 7.148 1 98.94 58 ASN B O 1
ATOM 1592 N N . ALA B 1 59 ? 9.727 -9.359 5.027 1 98.94 59 ALA B N 1
ATOM 1593 C CA . ALA B 1 59 ? 11.156 -9.25 4.758 1 98.94 59 ALA B CA 1
ATOM 1594 C C . ALA B 1 59 ? 11.797 -8.148 5.602 1 98.94 59 ALA B C 1
ATOM 1596 O O . ALA B 1 59 ? 12.883 -8.336 6.156 1 98.94 59 ALA B O 1
ATOM 1597 N N . CYS B 1 60 ? 11.109 -7.012 5.684 1 98.88 60 CYS B N 1
ATOM 1598 C CA . CYS B 1 60 ? 11.602 -5.898 6.484 1 98.88 60 CYS B CA 1
ATOM 1599 C C . CYS B 1 60 ? 11.711 -6.293 7.953 1 98.88 60 CYS B C 1
ATOM 1601 O O . CYS B 1 60 ? 12.664 -5.91 8.633 1 98.88 60 CYS B O 1
ATOM 1603 N N . LYS B 1 61 ? 10.711 -7.051 8.398 1 98.62 61 LYS B N 1
ATOM 1604 C CA . LYS B 1 61 ? 10.75 -7.543 9.773 1 98.62 61 LYS B CA 1
ATOM 1605 C C . LYS B 1 61 ? 11.953 -8.453 10 1 98.62 61 LYS B C 1
ATOM 1607 O O . LYS B 1 61 ? 12.641 -8.328 11.016 1 98.62 61 LYS B O 1
ATOM 1612 N N . VAL B 1 62 ? 12.203 -9.336 9.125 1 98.75 62 VAL B N 1
ATOM 1613 C CA . VAL B 1 62 ? 13.305 -10.289 9.219 1 98.75 62 VAL B CA 1
ATOM 1614 C C . VAL B 1 62 ? 14.633 -9.539 9.227 1 98.75 62 VAL B C 1
ATOM 1616 O O . VAL B 1 62 ? 15.523 -9.852 10.016 1 98.75 62 VAL B O 1
ATOM 1619 N N . LEU B 1 63 ? 14.789 -8.531 8.367 1 98.44 63 LEU B N 1
ATOM 1620 C CA . LEU B 1 63 ? 16.062 -7.848 8.164 1 98.44 63 LEU B CA 1
ATOM 1621 C C . LEU B 1 63 ? 16.234 -6.723 9.18 1 98.44 63 LEU B C 1
ATOM 1623 O O . LEU B 1 63 ? 17.344 -6.211 9.359 1 98.44 63 LEU B O 1
ATOM 1627 N N . GLY B 1 64 ? 15.148 -6.316 9.789 1 98.31 64 GLY B N 1
ATOM 1628 C CA . GLY B 1 64 ? 15.203 -5.227 10.75 1 98.31 64 GLY B CA 1
ATOM 1629 C C . GLY B 1 64 ? 15.43 -3.873 10.109 1 98.31 64 GLY B C 1
ATOM 1630 O O . GLY B 1 64 ? 16.141 -3.031 10.664 1 98.31 64 GLY B O 1
ATOM 1631 N N . LYS B 1 65 ? 14.906 -3.695 8.891 1 97.69 65 LYS B N 1
ATOM 1632 C CA . LYS B 1 65 ? 15.055 -2.465 8.117 1 97.69 65 LYS B CA 1
ATOM 1633 C C . LYS B 1 65 ? 13.734 -2.078 7.453 1 97.69 65 LYS B C 1
ATOM 1635 O O . LYS B 1 65 ? 12.875 -2.93 7.234 1 97.69 65 LYS B O 1
ATOM 1640 N N . PHE B 1 66 ? 13.609 -0.828 7.105 1 98.06 66 PHE B N 1
ATOM 1641 C CA . PHE B 1 66 ? 12.406 -0.374 6.418 1 98.06 66 PHE B CA 1
ATOM 1642 C C . PHE B 1 66 ? 12.648 -0.266 4.918 1 98.06 66 PHE B C 1
ATOM 1644 O O . PHE B 1 66 ? 11.812 0.263 4.184 1 98.06 66 PHE B O 1
ATOM 1651 N N . GLU B 1 67 ? 13.789 -0.648 4.457 1 97.81 67 GLU B N 1
ATOM 1652 C CA . GLU B 1 67 ? 14.125 -0.706 3.039 1 97.81 67 GLU B CA 1
ATOM 1653 C C . GLU B 1 67 ? 14.703 -2.068 2.664 1 97.81 67 GLU B C 1
ATOM 1655 O O . GLU B 1 67 ? 15.234 -2.781 3.521 1 97.81 67 GLU B O 1
ATOM 1660 N N . LEU B 1 68 ? 14.664 -2.41 1.427 1 98.62 68 LEU B N 1
ATOM 1661 C CA . LEU B 1 68 ? 15.062 -3.73 0.951 1 98.62 68 LEU B CA 1
ATOM 1662 C C . LEU B 1 68 ? 16.062 -3.615 -0.2 1 98.62 68 LEU B C 1
ATOM 1664 O O . LEU B 1 68 ? 15.992 -4.387 -1.159 1 98.62 68 LEU B O 1
ATOM 1668 N N . VAL B 1 69 ? 16.906 -2.629 -0.12 1 97.81 69 VAL B N 1
ATOM 1669 C CA . VAL B 1 69 ? 17.969 -2.479 -1.109 1 97.81 69 VAL B CA 1
ATOM 1670 C C . VAL B 1 69 ? 18.734 -3.793 -1.252 1 97.81 69 VAL B C 1
ATOM 1672 O O . VAL B 1 69 ? 19.062 -4.438 -0.254 1 97.81 69 VAL B O 1
ATOM 1675 N N . GLY B 1 70 ? 19 -4.219 -2.418 1 98.25 70 GLY B N 1
ATOM 1676 C CA . GLY B 1 70 ? 19.719 -5.457 -2.662 1 98.25 70 GLY B CA 1
ATOM 1677 C C . GLY B 1 70 ? 18.797 -6.668 -2.771 1 98.25 70 GLY B C 1
ATOM 1678 O O . GLY B 1 70 ? 19.266 -7.77 -3.078 1 98.25 70 GLY B O 1
ATOM 1679 N N . CYS B 1 71 ? 17.5 -6.461 -2.598 1 98.81 71 CYS B N 1
ATOM 1680 C CA . CYS B 1 71 ? 16.547 -7.562 -2.643 1 98.81 71 CYS B CA 1
ATOM 1681 C C . CYS B 1 71 ? 15.75 -7.543 -3.943 1 98.81 71 CYS B C 1
ATOM 1683 O O . CYS B 1 71 ? 15.656 -6.504 -4.598 1 98.81 71 CYS B O 1
ATOM 1685 N N . GLN B 1 72 ? 15.211 -8.695 -4.301 1 98.81 72 GLN B N 1
ATOM 1686 C CA . GLN B 1 72 ? 14.336 -8.891 -5.449 1 98.81 72 GLN B CA 1
ATOM 1687 C C . GLN B 1 72 ? 12.977 -9.43 -5.016 1 98.81 72 GLN B C 1
ATOM 1689 O O . GLN B 1 72 ? 12.891 -10.273 -4.113 1 98.81 72 GLN B O 1
ATOM 1694 N N . LEU B 1 73 ? 12.008 -8.953 -5.715 1 98.94 73 LEU B N 1
ATOM 1695 C CA . LEU B 1 73 ? 10.648 -9.438 -5.48 1 98.94 73 LEU B CA 1
ATOM 1696 C C . LEU B 1 73 ? 10.195 -10.344 -6.621 1 98.94 73 LEU B C 1
ATOM 1698 O O . LEU B 1 73 ? 10.273 -9.961 -7.789 1 98.94 73 LEU B O 1
ATOM 1702 N N . TYR B 1 74 ? 9.805 -11.492 -6.32 1 98.94 74 TYR B N 1
ATOM 1703 C CA . TYR B 1 74 ? 9.078 -12.375 -7.223 1 98.94 74 TYR B CA 1
ATOM 1704 C C . TYR B 1 74 ? 7.605 -12.453 -6.84 1 98.94 74 TYR B C 1
ATOM 1706 O O . TYR B 1 74 ? 7.27 -12.875 -5.727 1 98.94 74 TYR B O 1
ATOM 1714 N N . THR B 1 75 ? 6.73 -12.055 -7.691 1 98.94 75 THR B N 1
ATOM 1715 C CA . THR B 1 75 ? 5.301 -12.039 -7.398 1 98.94 75 THR B CA 1
ATOM 1716 C C . THR B 1 75 ? 4.523 -12.797 -8.469 1 98.94 75 THR B C 1
ATOM 1718 O O . THR B 1 75 ? 4.855 -12.727 -9.656 1 98.94 75 THR B O 1
ATOM 1721 N N . SER B 1 76 ? 3.512 -13.516 -8.094 1 98.88 76 SER B N 1
ATOM 1722 C CA . SER B 1 76 ? 2.799 -14.445 -8.969 1 98.88 76 SER B CA 1
ATOM 1723 C C . SER B 1 76 ? 2.016 -13.695 -10.039 1 98.88 76 SER B C 1
ATOM 1725 O O . SER B 1 76 ? 1.598 -14.289 -11.039 1 98.88 76 SER B O 1
ATOM 1727 N N . CYS B 1 77 ? 1.814 -12.398 -9.82 1 98.75 77 CYS B N 1
ATOM 1728 C CA . CYS B 1 77 ? 1.033 -11.594 -10.758 1 98.75 77 CYS B CA 1
ATOM 1729 C C . CYS B 1 77 ? 1.558 -10.164 -10.812 1 98.75 77 CYS B C 1
ATOM 1731 O O . CYS B 1 77 ? 2.127 -9.672 -9.836 1 98.75 77 CYS B O 1
ATOM 1733 N N . TYR B 1 78 ? 1.387 -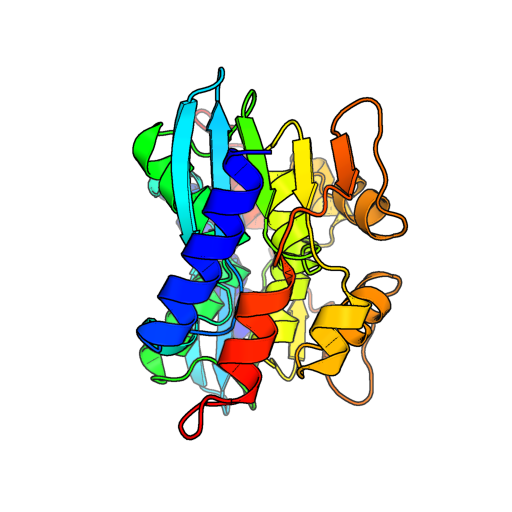9.5 -11.93 1 98.56 78 TYR B N 1
ATOM 1734 C CA . TYR B 1 78 ? 1.771 -8.102 -12.078 1 98.56 78 TYR B CA 1
ATOM 1735 C C . TYR B 1 78 ? 1.203 -7.254 -10.945 1 98.56 78 TYR B C 1
ATOM 1737 O O . TYR B 1 78 ? 0.007 -7.32 -10.656 1 98.56 78 TYR B O 1
ATOM 1745 N N . PRO B 1 79 ? 2.035 -6.473 -10.281 1 98.44 79 PRO B N 1
ATOM 1746 C CA . PRO B 1 79 ? 1.592 -5.715 -9.109 1 98.44 79 PRO B CA 1
ATOM 1747 C C . PRO B 1 79 ? 0.541 -4.66 -9.453 1 98.44 79 PRO B C 1
ATOM 1749 O O . PRO B 1 79 ? 0.663 -3.967 -10.461 1 98.44 79 PRO B O 1
ATOM 1752 N N . CYS B 1 80 ? -0.492 -4.539 -8.648 1 98 80 CYS B N 1
ATOM 1753 C CA . CYS B 1 80 ? -1.404 -3.406 -8.742 1 98 80 CYS B CA 1
ATOM 1754 C C . CYS B 1 80 ? -0.688 -2.102 -8.414 1 98 80 CYS B C 1
ATOM 1756 O O . CYS B 1 80 ? 0.448 -2.115 -7.934 1 98 80 CYS B O 1
ATOM 1758 N N . PRO B 1 81 ? -1.298 -0.958 -8.617 1 97.25 81 PRO B N 1
ATOM 1759 C CA . PRO B 1 81 ? -0.604 0.303 -8.352 1 97.25 81 PRO B CA 1
ATOM 1760 C C . PRO B 1 81 ? -0.142 0.421 -6.898 1 97.25 81 PRO B C 1
ATOM 1762 O O . PRO B 1 81 ? 0.948 0.934 -6.633 1 97.25 81 PRO B O 1
ATOM 1765 N N . MET B 1 82 ? -0.936 -0.041 -5.945 1 98.44 82 MET B N 1
ATOM 1766 C CA . MET B 1 82 ? -0.555 -0.011 -4.535 1 98.44 82 MET B CA 1
ATOM 1767 C C . MET B 1 82 ? 0.73 -0.798 -4.301 1 98.44 82 MET B C 1
ATOM 1769 O O . MET B 1 82 ? 1.668 -0.294 -3.682 1 98.44 82 MET B O 1
ATOM 1773 N N . CYS B 1 83 ? 0.777 -1.959 -4.809 1 98.81 83 CYS B N 1
ATOM 1774 C CA . CYS B 1 83 ? 1.905 -2.854 -4.578 1 98.81 83 CYS B CA 1
ATOM 1775 C C . CYS B 1 83 ? 3.143 -2.377 -5.328 1 98.81 83 CYS B C 1
ATOM 1777 O O . CYS B 1 83 ? 4.266 -2.555 -4.855 1 98.81 83 CYS B O 1
ATOM 1779 N N . MET B 1 84 ? 2.898 -1.832 -6.527 1 98.31 84 MET B N 1
ATOM 1780 C CA . MET B 1 84 ? 4.027 -1.233 -7.234 1 98.31 84 MET B CA 1
ATOM 1781 C C . MET B 1 84 ? 4.629 -0.088 -6.426 1 98.31 84 MET B C 1
ATOM 1783 O O . MET B 1 84 ? 5.848 -0.015 -6.254 1 98.31 84 MET B O 1
ATOM 1787 N N . GLY B 1 85 ? 3.756 0.79 -5.926 1 97.94 85 GLY B N 1
ATOM 1788 C CA . GLY B 1 85 ? 4.223 1.85 -5.047 1 97.94 85 GLY B CA 1
ATOM 1789 C C . GLY B 1 85 ? 4.965 1.333 -3.83 1 97.94 85 GLY B C 1
ATOM 1790 O O . GLY B 1 85 ? 6.008 1.875 -3.457 1 97.94 85 GLY B O 1
ATOM 1791 N N . ALA B 1 86 ? 4.453 0.259 -3.195 1 98.69 86 ALA B N 1
ATOM 1792 C CA . ALA B 1 86 ? 5.098 -0.362 -2.039 1 98.69 86 ALA B CA 1
ATOM 1793 C C . ALA B 1 86 ? 6.496 -0.854 -2.389 1 98.69 86 ALA B C 1
ATOM 1795 O O . ALA B 1 86 ? 7.434 -0.692 -1.602 1 98.69 86 ALA B O 1
ATOM 1796 N N . SER B 1 87 ? 6.625 -1.445 -3.551 1 98.62 87 SER B N 1
ATOM 1797 C CA . SER B 1 87 ? 7.91 -1.966 -4.008 1 98.62 87 SER B CA 1
ATOM 1798 C C . SER B 1 87 ? 8.93 -0.846 -4.184 1 98.62 87 SER B C 1
ATOM 1800 O O . SER B 1 87 ? 10.109 -1.02 -3.871 1 98.62 87 SER B O 1
ATOM 1802 N N . LEU B 1 88 ? 8.438 0.286 -4.719 1 97.5 88 LEU B N 1
ATOM 1803 C CA . LEU B 1 88 ? 9.312 1.436 -4.926 1 97.5 88 LEU B CA 1
ATOM 1804 C C . LEU B 1 88 ? 9.766 2.018 -3.592 1 97.5 88 LEU B C 1
ATOM 1806 O O . LEU B 1 88 ? 10.961 2.279 -3.4 1 97.5 88 LEU B O 1
ATOM 1810 N N . TRP B 1 89 ? 8.844 2.129 -2.639 1 97.56 89 TRP B N 1
ATOM 1811 C CA . TRP B 1 89 ? 9.18 2.672 -1.327 1 97.56 89 TRP B CA 1
ATOM 1812 C C . TRP B 1 89 ? 10.125 1.736 -0.577 1 97.56 89 TRP B C 1
ATOM 1814 O O . TRP B 1 89 ? 10.969 2.189 0.196 1 97.56 89 TRP B O 1
ATOM 1824 N N . ALA B 1 90 ? 10.016 0.441 -0.842 1 98.38 90 ALA B N 1
ATOM 1825 C CA . ALA B 1 90 ? 10.867 -0.555 -0.2 1 98.38 90 ALA B CA 1
ATOM 1826 C C . ALA B 1 90 ? 12.25 -0.586 -0.843 1 98.38 90 ALA B C 1
ATOM 1828 O O . ALA B 1 90 ? 13.172 -1.208 -0.312 1 98.38 90 ALA B O 1
ATOM 1829 N N . ARG B 1 91 ? 12.391 0.04 -2.002 1 97.5 91 ARG B N 1
ATOM 1830 C CA . ARG B 1 91 ? 13.641 0.17 -2.732 1 97.5 91 ARG B CA 1
ATOM 1831 C C . ARG B 1 91 ? 14.117 -1.182 -3.256 1 97.5 91 ARG B C 1
ATOM 1833 O O . ARG B 1 91 ? 15.312 -1.484 -3.219 1 97.5 91 ARG B O 1
ATOM 1840 N N . LEU B 1 92 ? 13.195 -2.004 -3.688 1 98.5 92 LEU B N 1
ATOM 1841 C CA . LEU B 1 92 ? 13.547 -3.285 -4.289 1 98.5 92 LEU B CA 1
ATOM 1842 C C . LEU B 1 92 ? 14.336 -3.08 -5.578 1 98.5 92 LEU B C 1
ATOM 1844 O O . LEU B 1 92 ? 14 -2.213 -6.387 1 98.5 92 LEU B O 1
ATOM 1848 N N . ASP B 1 93 ? 15.328 -3.896 -5.844 1 98.31 93 ASP B N 1
ATOM 1849 C CA . ASP B 1 93 ? 16.188 -3.779 -7.016 1 98.31 93 ASP B CA 1
ATOM 1850 C C . ASP B 1 93 ? 15.5 -4.344 -8.258 1 98.31 93 ASP B C 1
ATOM 1852 O O . ASP B 1 93 ? 15.867 -4.004 -9.383 1 98.31 93 ASP B O 1
ATOM 1856 N N . ALA B 1 94 ? 14.57 -5.254 -7.973 1 98.62 94 ALA B N 1
ATOM 1857 C CA . ALA B 1 94 ? 13.93 -5.934 -9.102 1 98.62 94 ALA B CA 1
ATOM 1858 C C . ALA B 1 94 ? 12.555 -6.469 -8.711 1 98.62 94 ALA B C 1
ATOM 1860 O O . ALA B 1 94 ? 12.344 -6.879 -7.566 1 98.62 94 ALA B O 1
ATOM 1861 N N . ILE B 1 95 ? 11.672 -6.453 -9.664 1 98.81 95 ILE B N 1
ATOM 1862 C CA . ILE B 1 95 ? 10.344 -7.062 -9.586 1 98.81 95 ILE B CA 1
ATOM 1863 C C . ILE B 1 95 ? 10.148 -8.023 -10.758 1 98.81 95 ILE B C 1
ATOM 1865 O O . ILE B 1 95 ? 10.195 -7.609 -11.922 1 98.81 95 ILE B O 1
ATOM 1869 N N . TYR B 1 96 ? 10.008 -9.25 -10.453 1 98.88 96 TYR B N 1
ATOM 1870 C CA . TYR B 1 96 ? 9.656 -10.281 -11.43 1 98.88 96 TYR B CA 1
ATOM 1871 C C . TYR B 1 96 ? 8.234 -10.773 -11.219 1 98.88 96 TYR B C 1
ATOM 1873 O O . TYR B 1 96 ? 7.812 -11.008 -10.078 1 98.88 96 TYR B O 1
ATOM 1881 N N . TYR B 1 97 ? 7.484 -10.93 -12.289 1 98.88 97 TYR B N 1
ATOM 1882 C CA . TYR B 1 97 ? 6.102 -11.367 -12.133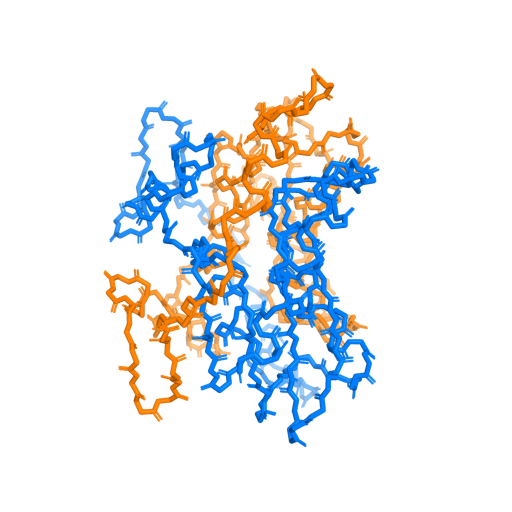 1 98.88 97 TYR B CA 1
ATOM 1883 C C . TYR B 1 97 ? 5.754 -12.445 -13.148 1 98.88 97 TYR B C 1
ATOM 1885 O O . TYR B 1 97 ? 6.387 -12.547 -14.203 1 98.88 97 TYR B O 1
ATOM 1893 N N . ALA B 1 98 ? 4.715 -13.219 -12.852 1 98.81 98 ALA B N 1
ATOM 1894 C CA . ALA B 1 98 ? 4.332 -14.312 -13.734 1 98.81 98 ALA B CA 1
ATOM 1895 C C . ALA B 1 98 ? 3.061 -13.984 -14.508 1 98.81 98 ALA B C 1
ATOM 1897 O O . ALA B 1 98 ? 3.105 -13.727 -15.711 1 98.81 98 ALA B O 1
ATOM 1898 N N . ALA B 1 99 ? 1.944 -13.852 -13.852 1 98.69 99 ALA B N 1
ATOM 1899 C CA . ALA B 1 99 ? 0.68 -13.555 -14.523 1 98.69 99 ALA B CA 1
ATOM 1900 C C . ALA B 1 99 ? 0.571 -12.07 -14.852 1 98.69 99 ALA B C 1
ATOM 1902 O O . ALA B 1 99 ? 1.185 -11.234 -14.188 1 98.69 99 ALA B O 1
ATOM 1903 N N . THR B 1 100 ? -0.199 -11.734 -15.867 1 97.81 100 THR B N 1
ATOM 1904 C CA . THR B 1 100 ? -0.417 -10.352 -16.281 1 97.81 100 THR B CA 1
ATOM 1905 C C . THR B 1 100 ? -1.639 -9.758 -15.57 1 97.81 100 THR B C 1
ATOM 1907 O O . THR B 1 100 ? -2.451 -10.5 -15.016 1 97.81 100 THR B O 1
ATOM 1910 N N . ALA B 1 101 ? -1.692 -8.422 -15.586 1 96.25 101 ALA B N 1
ATOM 1911 C CA . ALA B 1 101 ? -2.859 -7.734 -15.047 1 96.25 101 ALA B CA 1
ATOM 1912 C C . ALA B 1 101 ? -4.133 -8.156 -15.766 1 96.25 101 ALA B C 1
ATOM 1914 O O . ALA B 1 101 ? -5.199 -8.258 -15.148 1 96.25 101 ALA B O 1
ATOM 1915 N N . GLN B 1 102 ? -4.082 -8.367 -17.062 1 95.94 102 GLN B N 1
ATOM 1916 C CA . GLN B 1 102 ? -5.227 -8.805 -17.844 1 95.94 102 GLN B CA 1
ATOM 1917 C C . GLN B 1 102 ? -5.734 -10.164 -17.375 1 95.94 102 GLN B C 1
ATOM 1919 O O . GLN B 1 102 ? -6.945 -10.383 -17.281 1 95.94 102 GLN B O 1
ATOM 1924 N N . GLN B 1 103 ? -4.855 -11.039 -17.094 1 96.81 103 GLN B N 1
ATOM 1925 C CA . GLN B 1 103 ? -5.234 -12.375 -16.625 1 96.81 103 GLN B CA 1
ATOM 1926 C C . GLN B 1 103 ? -5.875 -12.312 -15.25 1 96.81 103 GLN B C 1
ATOM 1928 O O . GLN B 1 103 ? -6.801 -13.07 -14.953 1 96.81 103 GLN B O 1
ATOM 1933 N N . ALA B 1 104 ? -5.328 -11.469 -14.375 1 95.88 104 ALA B N 1
ATOM 1934 C CA . ALA B 1 104 ? -5.953 -11.25 -13.07 1 95.88 104 ALA B CA 1
ATOM 1935 C C . ALA B 1 104 ? -7.379 -10.719 -13.227 1 95.88 104 ALA B C 1
ATOM 1937 O O . ALA B 1 104 ? -8.281 -11.125 -12.492 1 95.88 104 ALA B O 1
ATOM 1938 N N . ALA B 1 105 ? -7.586 -9.805 -14.164 1 94.56 105 ALA B N 1
ATOM 1939 C CA . ALA B 1 105 ? -8.898 -9.219 -14.422 1 94.56 105 ALA B CA 1
ATOM 1940 C C . ALA B 1 105 ? -9.898 -10.289 -14.844 1 94.56 105 ALA B C 1
ATOM 1942 O O . ALA B 1 105 ? -11.086 -10.211 -14.508 1 94.56 105 ALA B O 1
ATOM 1943 N N . GLU B 1 106 ? -9.469 -11.258 -15.547 1 93.56 106 GLU B N 1
ATOM 1944 C CA . GLU B 1 106 ? -10.328 -12.328 -16.047 1 93.56 106 GLU B CA 1
ATOM 1945 C C . GLU B 1 106 ? -10.922 -13.141 -14.906 1 93.56 106 GLU B C 1
ATOM 1947 O O . GLU B 1 106 ? -11.969 -13.766 -15.062 1 93.56 106 GLU B O 1
ATOM 1952 N N . VAL B 1 107 ? -10.25 -13.133 -13.758 1 92.06 107 VAL B N 1
ATOM 1953 C CA . VAL B 1 107 ? -10.766 -13.914 -12.633 1 92.06 107 VAL B CA 1
ATOM 1954 C C . VAL B 1 107 ? -11.359 -12.977 -11.586 1 92.06 107 VAL B C 1
ATOM 1956 O O . VAL B 1 107 ? -11.531 -13.367 -10.43 1 92.06 107 VAL B O 1
ATOM 1959 N N . GLY B 1 108 ? -11.523 -11.672 -11.859 1 91.12 108 GLY B N 1
ATOM 1960 C CA . GLY B 1 108 ? -12.305 -10.789 -11.008 1 91.12 108 GLY B CA 1
ATOM 1961 C C . GLY B 1 108 ? -11.461 -9.75 -10.297 1 91.12 108 GLY B C 1
ATOM 1962 O O . GLY B 1 108 ? -11.977 -8.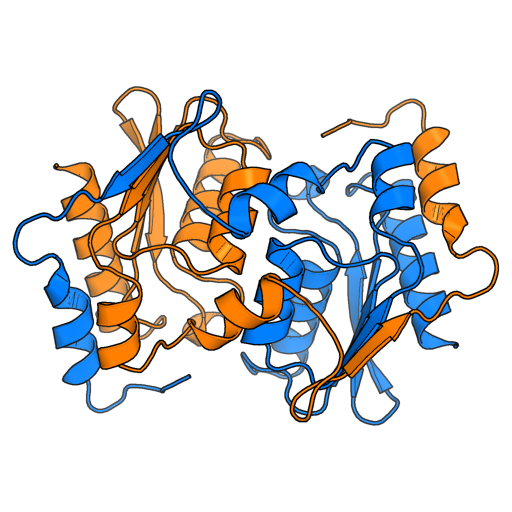961 -9.5 1 91.12 108 GLY B O 1
ATOM 1963 N N . PHE B 1 109 ? -10.188 -9.75 -10.555 1 92.5 109 PHE B N 1
ATOM 1964 C CA . PHE B 1 109 ? -9.312 -8.758 -9.938 1 92.5 109 PHE B CA 1
ATOM 1965 C C . PHE B 1 109 ? -8.859 -7.727 -10.961 1 92.5 109 PHE B C 1
ATOM 1967 O O . PHE B 1 109 ? -7.703 -7.746 -11.398 1 92.5 109 PHE B O 1
ATOM 1974 N N . ASP B 1 110 ? -9.758 -6.855 -11.219 1 89.56 110 ASP B N 1
ATOM 1975 C CA . ASP B 1 110 ? -9.523 -5.848 -12.25 1 89.56 110 ASP B CA 1
ATOM 1976 C C . ASP B 1 110 ? -9.023 -4.543 -11.641 1 89.56 110 ASP B C 1
ATOM 1978 O O . ASP B 1 110 ? -9.82 -3.715 -11.195 1 89.56 110 ASP B O 1
ATOM 1982 N N . ASP B 1 111 ? -7.738 -4.438 -11.766 1 89.88 111 ASP B N 1
ATOM 1983 C CA . ASP B 1 111 ? -7.184 -3.197 -11.234 1 89.88 111 ASP B CA 1
ATOM 1984 C C . ASP B 1 111 ? -6.816 -2.234 -12.359 1 89.88 111 ASP B C 1
ATOM 1986 O O . ASP B 1 111 ? -6.047 -1.293 -12.148 1 89.88 111 ASP B O 1
ATOM 1990 N N . ALA B 1 112 ? -7.352 -2.535 -13.516 1 90.88 112 ALA B N 1
ATOM 1991 C CA . ALA B 1 112 ? -7.109 -1.647 -14.648 1 90.88 112 ALA B CA 1
ATOM 1992 C C . ALA B 1 112 ? -7.672 -0.253 -14.383 1 90.88 112 ALA B C 1
ATOM 1994 O O . ALA B 1 112 ? -7.051 0.751 -14.742 1 90.88 112 ALA B O 1
ATOM 1995 N N . ALA B 1 113 ? -8.812 -0.248 -13.797 1 90.56 113 ALA B N 1
ATOM 1996 C CA . ALA B 1 113 ? -9.445 1.028 -13.477 1 90.56 113 ALA B CA 1
ATOM 1997 C C . ALA B 1 113 ? -8.594 1.831 -12.5 1 90.56 113 ALA B C 1
ATOM 1999 O O . ALA B 1 113 ? -8.555 3.062 -12.562 1 90.56 113 ALA B O 1
ATOM 2000 N N . PHE B 1 114 ? -7.867 1.096 -11.625 1 93.56 114 PHE B N 1
ATOM 2001 C CA . PHE B 1 114 ? -7.02 1.773 -10.648 1 93.56 114 PHE B CA 1
ATOM 2002 C C . PHE B 1 114 ? -5.773 2.342 -11.32 1 93.56 114 PHE B C 1
ATOM 2004 O O . PHE B 1 114 ? -5.359 3.463 -11.016 1 93.56 114 PHE B O 1
ATOM 2011 N N . HIS B 1 115 ? -5.227 1.56 -12.203 1 92.56 115 HIS B N 1
ATOM 2012 C CA . HIS B 1 115 ? -4.098 2.062 -12.977 1 92.56 115 HIS B CA 1
ATOM 2013 C C . HIS B 1 115 ? -4.484 3.309 -13.766 1 92.56 115 HIS B C 1
ATOM 2015 O O . HIS B 1 115 ? -3.721 4.277 -13.82 1 92.56 115 HIS B O 1
ATOM 2021 N N . GLN B 1 116 ? -5.617 3.27 -14.375 1 91.62 116 GLN B N 1
ATOM 2022 C CA . GLN B 1 116 ? -6.094 4.398 -15.164 1 91.62 116 GLN B CA 1
ATOM 2023 C C . GLN B 1 116 ? -6.32 5.629 -14.289 1 91.62 116 GLN B C 1
ATOM 2025 O O . GLN B 1 116 ? -5.969 6.746 -14.672 1 91.62 116 GLN B O 1
ATOM 2030 N N . PHE B 1 117 ? -6.891 5.41 -13.141 1 94.75 117 PHE B N 1
ATOM 2031 C CA . PHE B 1 117 ? -7.141 6.508 -12.219 1 94.75 117 PHE B CA 1
ATOM 2032 C C . PHE B 1 117 ? -5.84 7.203 -11.844 1 94.75 117 PHE B C 1
ATOM 2034 O O . PHE B 1 117 ? -5.777 8.438 -11.789 1 94.75 117 PHE B O 1
ATOM 2041 N N . LEU B 1 118 ? -4.77 6.445 -11.656 1 94.88 118 LEU B N 1
ATOM 2042 C CA . LEU B 1 118 ? -3.518 7.004 -11.156 1 94.88 118 LEU B CA 1
ATOM 2043 C C . LEU B 1 118 ? -2.77 7.742 -12.258 1 94.88 118 LEU B C 1
ATOM 2045 O O . LEU B 1 118 ? -1.825 8.484 -11.977 1 94.88 118 LEU B O 1
ATOM 2049 N N . LYS B 1 119 ? -3.168 7.602 -13.484 1 92.5 119 LYS B N 1
ATOM 2050 C CA . LYS B 1 119 ? -2.537 8.336 -14.578 1 92.5 119 LYS B CA 1
ATOM 2051 C C . LYS B 1 119 ? -2.939 9.812 -14.555 1 92.5 119 LYS B C 1
ATOM 2053 O O . LYS B 1 119 ? -2.168 10.672 -14.977 1 92.5 119 LYS B O 1
ATOM 2058 N N . ASP B 1 120 ? -4.125 10.062 -14.125 1 92.06 120 ASP B N 1
ATOM 2059 C CA . ASP B 1 120 ? -4.637 11.414 -13.977 1 92.06 120 ASP B CA 1
ATOM 2060 C C . ASP B 1 120 ? -5.684 11.492 -12.867 1 92.06 120 ASP B C 1
ATOM 2062 O O . ASP B 1 120 ? -6.871 11.688 -13.141 1 92.06 120 ASP B O 1
ATOM 2066 N N . PRO B 1 121 ? -5.238 11.477 -11.641 1 94.12 121 PRO B N 1
ATOM 2067 C CA . PRO B 1 121 ? -6.18 11.398 -10.516 1 94.12 121 PRO B CA 1
ATOM 2068 C C . PRO B 1 121 ? -7.008 12.672 -10.352 1 94.12 121 PRO B C 1
ATOM 2070 O O . PRO B 1 121 ? -6.453 13.766 -10.234 1 94.12 121 PRO B O 1
ATOM 2073 N N . LYS B 1 122 ? -8.328 12.523 -10.359 1 95.25 122 LYS B N 1
ATOM 2074 C CA . LYS B 1 122 ? -9.297 13.586 -10.109 1 95.25 122 LYS B CA 1
ATOM 2075 C C . LYS B 1 122 ? -10.641 13.023 -9.68 1 95.25 122 LYS B C 1
ATOM 2077 O O . LYS B 1 122 ? -10.914 11.836 -9.867 1 95.25 122 LYS B O 1
ATOM 2082 N N . SER B 1 123 ? -11.414 13.93 -9.102 1 96.06 123 SER B N 1
ATOM 2083 C CA . SER B 1 123 ? -12.758 13.508 -8.711 1 96.06 123 SER B CA 1
ATOM 2084 C C . SER B 1 123 ? -13.523 12.945 -9.898 1 96.06 123 SER B C 1
ATOM 2086 O O . SER B 1 123 ? -13.414 13.453 -11.016 1 96.06 123 SER B O 1
ATOM 2088 N N . ASP B 1 124 ? -14.273 11.883 -9.625 1 93 124 ASP B N 1
ATOM 2089 C CA . ASP B 1 124 ? -15.141 11.305 -10.648 1 93 124 ASP B CA 1
ATOM 2090 C C . ASP B 1 124 ? -16.453 10.828 -10.039 1 93 124 ASP B C 1
ATOM 2092 O O . ASP B 1 124 ? -16.844 11.273 -8.961 1 93 124 ASP B O 1
ATOM 2096 N N . ASN B 1 125 ? -17.219 10.039 -10.742 1 92.06 125 ASN B N 1
ATOM 2097 C CA . ASN B 1 125 ? -18.547 9.625 -10.281 1 92.06 125 ASN B CA 1
ATOM 2098 C C . ASN B 1 125 ? -18.453 8.633 -9.125 1 92.06 125 ASN B C 1
ATOM 2100 O O . ASN B 1 125 ? -19.422 8.422 -8.398 1 92.06 125 ASN B O 1
ATOM 2104 N N . LEU B 1 126 ? -17.281 8.094 -8.898 1 90.12 126 LEU B N 1
ATOM 2105 C CA . LEU B 1 126 ? -17.125 7.035 -7.902 1 90.12 126 LEU B CA 1
ATOM 2106 C C . LEU B 1 126 ? -16.547 7.586 -6.605 1 90.12 126 LEU B C 1
ATOM 2108 O O . LEU B 1 126 ? -16.938 7.152 -5.516 1 90.12 126 LEU B O 1
ATOM 2112 N N . ARG B 1 127 ? -15.648 8.586 -6.723 1 93.56 127 ARG B N 1
ATOM 2113 C CA . ARG B 1 127 ? -15.008 9.109 -5.52 1 93.56 127 ARG B CA 1
ATOM 2114 C C . ARG B 1 127 ? -14.594 10.562 -5.703 1 93.56 127 ARG B C 1
ATOM 2116 O O . ARG B 1 127 ? -14.312 10.992 -6.824 1 93.56 127 ARG B O 1
ATOM 2123 N N . LYS B 1 128 ? -14.477 11.234 -4.559 1 97.69 128 LYS B N 1
ATOM 2124 C CA . LYS B 1 128 ? -13.953 12.594 -4.52 1 97.69 128 LYS B CA 1
ATOM 2125 C C . LYS B 1 128 ? -12.461 12.602 -4.199 1 97.69 128 LYS B C 1
ATOM 2127 O O . LYS B 1 128 ? -11.992 11.797 -3.395 1 97.69 128 LYS B O 1
ATOM 2132 N N . LEU B 1 129 ? -11.703 13.328 -4.875 1 98.31 129 LEU B N 1
ATOM 2133 C CA . LEU B 1 129 ? -10.336 13.734 -4.574 1 98.31 129 LEU B CA 1
ATOM 2134 C C . LEU B 1 129 ? -10.211 15.258 -4.562 1 98.31 129 LEU B C 1
ATOM 2136 O O . LEU B 1 129 ? -10.219 15.891 -5.621 1 98.31 129 LEU B O 1
ATOM 2140 N N . GLU B 1 130 ? -10.078 15.828 -3.332 1 98.44 130 GLU B N 1
ATOM 2141 C CA . GLU B 1 130 ? -10.211 17.281 -3.244 1 98.44 130 GLU B CA 1
ATOM 2142 C C . GLU B 1 130 ? -9.148 17.875 -2.332 1 98.44 130 GLU B C 1
ATOM 2144 O O . GLU B 1 130 ? -8.812 17.297 -1.293 1 98.44 130 GLU B O 1
ATOM 2149 N N . HIS B 1 131 ? -8.609 19.016 -2.762 1 98.44 131 HIS B N 1
ATOM 2150 C CA . HIS B 1 131 ? -7.664 19.797 -1.971 1 98.44 131 HIS B CA 1
ATOM 2151 C C . HIS B 1 131 ? -8.383 20.609 -0.906 1 98.44 131 HIS B C 1
ATOM 2153 O O . HIS B 1 131 ? -9.266 21.406 -1.225 1 98.44 131 HIS B O 1
ATOM 2159 N N . LEU B 1 132 ? -7.988 20.406 0.379 1 98.31 132 LEU B N 1
ATOM 2160 C CA . LEU B 1 132 ? -8.664 21.047 1.508 1 98.31 132 LEU B CA 1
ATOM 2161 C C . LEU B 1 132 ? -7.652 21.516 2.545 1 98.31 132 LEU B C 1
ATOM 2163 O O . LEU B 1 132 ? -7.586 20.969 3.65 1 98.31 132 LEU B O 1
ATOM 2167 N N . PRO B 1 133 ? -6.887 22.594 2.221 1 97.69 133 PRO B N 1
ATOM 2168 C CA . PRO B 1 133 ? -5.926 23.125 3.189 1 97.69 133 PRO B CA 1
ATOM 2169 C C . PRO B 1 133 ? -6.605 23.828 4.371 1 97.69 133 PRO B C 1
ATOM 2171 O O . PRO B 1 133 ? -7.68 24.406 4.215 1 97.69 133 PRO B O 1
ATOM 2174 N N . VAL B 1 134 ? -5.98 23.609 5.559 1 97.94 134 VAL B N 1
ATOM 2175 C CA . VAL B 1 134 ? -6.418 24.281 6.773 1 97.94 134 VAL B CA 1
ATOM 2176 C C . VAL B 1 134 ? -5.289 25.156 7.32 1 97.94 134 VAL B C 1
ATOM 2178 O O . VAL B 1 134 ? -4.188 25.172 6.77 1 97.94 134 VAL B O 1
ATOM 2181 N N . ASP B 1 135 ? -5.625 25.828 8.367 1 95.38 135 ASP B N 1
ATOM 2182 C CA . ASP B 1 135 ? -4.582 26.641 8.977 1 95.38 135 ASP B CA 1
ATOM 2183 C C . ASP B 1 135 ? -3.441 25.781 9.508 1 95.38 135 ASP B C 1
ATOM 2185 O O . ASP B 1 135 ? -3.68 24.719 10.086 1 95.38 135 ASP B O 1
ATOM 2189 N N . ASN B 1 136 ? -2.248 26.141 9.297 1 95.5 136 ASN B N 1
ATOM 2190 C CA . ASN B 1 136 ? -1.028 25.562 9.844 1 95.5 136 ASN B CA 1
ATOM 2191 C C . ASN B 1 136 ? -0.807 24.141 9.328 1 95.5 136 ASN B C 1
ATOM 2193 O O . ASN B 1 136 ? -0.179 23.328 10 1 95.5 136 ASN B O 1
ATOM 2197 N N . TYR B 1 137 ? -1.433 23.875 8.102 1 98.06 137 TYR B N 1
ATOM 2198 C CA . TYR B 1 137 ? -1.334 22.5 7.609 1 98.06 137 TYR B CA 1
ATOM 2199 C C . TYR B 1 137 ? 0.105 22.156 7.242 1 98.06 137 TYR B C 1
ATOM 2201 O O . TYR B 1 137 ? 0.439 20.984 7.051 1 98.06 137 TYR B O 1
ATOM 2209 N N . LEU B 1 138 ? 1.083 23.078 7.266 1 98.31 138 LEU B N 1
ATOM 2210 C CA . LEU B 1 138 ? 2.48 22.828 6.945 1 98.31 138 LEU B CA 1
ATOM 2211 C C . LEU B 1 138 ? 3.295 22.578 8.211 1 98.31 138 LEU B C 1
ATOM 2213 O O . LEU B 1 138 ? 4.48 22.25 8.141 1 98.31 138 LEU B O 1
ATOM 2217 N N . GLU B 1 139 ? 2.711 22.609 9.336 1 98.5 139 GLU B N 1
ATOM 2218 C CA . GLU B 1 139 ? 3.404 22.484 10.617 1 98.5 139 GLU B CA 1
ATOM 2219 C C . GLU B 1 139 ? 4.133 21.141 10.711 1 98.5 139 GLU B C 1
ATOM 2221 O O . GLU B 1 139 ? 5.266 21.078 11.195 1 98.5 139 GLU B O 1
ATOM 2226 N N . PRO B 1 140 ? 3.506 20.062 10.305 1 98.56 140 PRO B N 1
ATOM 2227 C CA . PRO B 1 140 ? 4.238 18.781 10.383 1 98.56 140 PRO B CA 1
ATOM 2228 C C . PRO B 1 140 ? 5.559 18.812 9.617 1 98.56 140 PRO B C 1
ATOM 2230 O O . PRO B 1 140 ? 6.555 18.266 10.078 1 98.56 140 PRO B O 1
ATOM 2233 N N . PHE B 1 141 ? 5.602 19.469 8.477 1 98.19 141 PHE B N 1
ATOM 2234 C CA . PHE B 1 141 ? 6.812 19.562 7.676 1 98.19 141 PHE B CA 1
ATOM 2235 C C . PHE B 1 141 ? 7.852 20.438 8.375 1 98.19 141 PHE B C 1
ATOM 2237 O O . PHE B 1 141 ? 9.047 20.125 8.344 1 98.19 141 PHE B O 1
ATOM 2244 N N . GLN B 1 142 ? 7.398 21.469 8.977 1 97.94 142 GLN B N 1
ATOM 2245 C CA . GLN B 1 142 ? 8.297 22.344 9.727 1 97.94 142 GLN B CA 1
ATOM 2246 C C . GLN B 1 142 ? 8.922 21.609 10.906 1 97.94 142 GLN B C 1
ATOM 2248 O O . GLN B 1 142 ? 10.117 21.719 11.156 1 97.94 142 GLN B O 1
ATOM 2253 N N . GLN B 1 143 ? 8.102 20.828 11.594 1 97.75 143 GLN B N 1
ATOM 2254 C CA . GLN B 1 143 ? 8.586 20.031 12.719 1 97.75 143 GLN B CA 1
ATOM 2255 C C . GLN B 1 143 ? 9.617 19 12.25 1 97.75 143 GLN B C 1
ATOM 2257 O O . GLN B 1 143 ? 10.633 18.797 12.914 1 97.75 143 GLN B O 1
ATOM 2262 N N . TRP B 1 144 ? 9.336 18.391 11.133 1 97.31 144 TRP B N 1
ATOM 2263 C CA . TRP B 1 144 ? 10.25 17.406 10.578 1 97.31 144 TRP B CA 1
ATOM 2264 C C . TRP B 1 144 ? 11.578 18.031 10.188 1 97.31 144 TRP B C 1
ATOM 2266 O O . TRP B 1 144 ? 12.648 17.5 10.5 1 97.31 144 TRP B O 1
ATOM 2276 N N . ASP B 1 145 ? 11.5 19.141 9.562 1 95.38 145 ASP B N 1
ATOM 2277 C CA . ASP B 1 145 ? 12.688 19.844 9.094 1 95.38 145 ASP B CA 1
ATOM 2278 C C . ASP B 1 145 ? 13.578 20.266 10.258 1 95.38 145 ASP B C 1
ATOM 2280 O O . ASP B 1 145 ? 14.805 20.25 10.148 1 95.38 145 ASP B O 1
ATOM 2284 N N . LYS B 1 146 ? 12.984 20.562 11.359 1 94.94 146 LYS B N 1
ATOM 2285 C CA . LYS B 1 146 ? 13.711 21.078 12.523 1 94.94 146 LYS B CA 1
ATOM 2286 C C . LYS B 1 146 ? 14.211 19.938 13.406 1 94.94 146 LYS B C 1
ATOM 2288 O O . LYS B 1 146 ? 15.047 20.156 14.289 1 94.94 146 LYS B O 1
ATOM 2293 N N . LYS B 1 147 ? 13.695 18.828 13.195 1 94.94 147 LYS B N 1
ATOM 2294 C CA . LYS B 1 147 ? 14.039 17.688 14.031 1 94.94 147 LYS B CA 1
ATOM 2295 C C . LYS B 1 147 ? 15.484 17.25 13.797 1 94.94 147 LYS B C 1
ATOM 2297 O O . LYS B 1 147 ? 15.828 16.797 12.703 1 94.94 147 LYS B O 1
ATOM 2302 N N . ALA B 1 148 ? 16.328 17.344 14.719 1 93.12 148 ALA B N 1
ATOM 2303 C CA . ALA B 1 148 ? 17.766 17.125 14.602 1 93.12 148 ALA B CA 1
ATOM 2304 C C . ALA B 1 148 ? 18.078 15.641 14.438 1 93.12 148 ALA B C 1
ATOM 2306 O O . ALA B 1 148 ? 19.047 15.281 13.75 1 93.12 148 ALA B O 1
ATOM 2307 N N . ASP B 1 149 ? 17.281 14.812 15.062 1 94.31 149 ASP B N 1
ATOM 2308 C CA . ASP B 1 149 ? 17.594 13.391 15.062 1 94.31 149 ASP B CA 1
ATOM 2309 C C . ASP B 1 149 ? 16.734 12.641 14.047 1 94.31 149 ASP B C 1
ATOM 2311 O O . ASP B 1 149 ? 16.547 11.43 14.164 1 94.31 149 ASP B O 1
ATOM 2315 N N . LYS B 1 150 ? 16.203 13.391 13.133 1 91.81 150 LYS B N 1
ATOM 2316 C CA . LYS B 1 150 ? 15.352 12.719 12.156 1 91.81 150 LYS B CA 1
ATOM 2317 C C . LYS B 1 150 ? 16.141 11.711 11.328 1 91.81 150 LYS B C 1
ATOM 2319 O O . LYS B 1 150 ? 17.344 11.883 11.117 1 91.81 150 LYS B O 1
ATOM 2324 N N . ILE B 1 151 ? 15.523 10.68 10.867 1 92.5 151 ILE B N 1
ATOM 2325 C CA . ILE B 1 151 ? 16.062 9.68 9.953 1 92.5 151 ILE B CA 1
ATOM 2326 C C . ILE B 1 151 ? 15.414 9.836 8.578 1 92.5 151 ILE B C 1
ATOM 2328 O O . ILE B 1 151 ? 14.266 9.438 8.383 1 92.5 151 ILE B O 1
ATOM 2332 N N . PRO B 1 152 ? 16.141 10.391 7.602 1 88.69 152 PRO B N 1
ATOM 2333 C CA . PRO B 1 152 ? 15.57 10.57 6.262 1 88.69 152 PRO B CA 1
ATOM 2334 C C . PRO B 1 152 ? 15.398 9.242 5.516 1 88.69 152 PRO B C 1
ATOM 2336 O O . PRO B 1 152 ? 16.203 8.328 5.684 1 88.69 152 PRO B O 1
ATOM 2339 N N . TYR B 1 153 ? 14.367 9.188 4.781 1 88.38 153 TYR B N 1
ATOM 2340 C CA . TYR B 1 153 ? 14.148 8.023 3.934 1 88.38 153 TYR B CA 1
ATOM 2341 C C . TYR B 1 153 ? 13.273 8.375 2.736 1 88.38 153 TYR B C 1
ATOM 2343 O O . TYR B 1 153 ? 12.539 9.359 2.768 1 88.38 153 TYR B O 1
#